Protein AF-A0AA39TC11-F1 (afdb_monomer_lite)

Structure (mmCIF, N/CA/C/O backbone):
data_AF-A0AA39TC11-F1
#
_entry.id   AF-A0AA39TC11-F1
#
loop_
_atom_site.group_PDB
_atom_site.id
_atom_site.type_symbol
_atom_site.label_atom_id
_atom_site.label_alt_id
_atom_site.label_comp_id
_atom_site.label_asym_id
_atom_site.label_entity_id
_atom_site.label_seq_id
_atom_site.pdbx_PDB_ins_code
_atom_site.Cartn_x
_atom_site.Cartn_y
_atom_site.Cartn_z
_atom_site.occupancy
_atom_site.B_iso_or_equiv
_atom_site.auth_seq_id
_atom_site.auth_comp_id
_atom_site.auth_asym_id
_atom_site.auth_atom_id
_atom_site.pdbx_PDB_model_num
ATOM 1 N N . MET A 1 1 ? -6.322 -21.743 -23.766 1.00 60.56 1 MET A N 1
ATOM 2 C CA . MET A 1 1 ? -5.603 -20.729 -22.966 1.00 60.56 1 MET A CA 1
ATOM 3 C C . MET A 1 1 ? -6.416 -19.441 -22.898 1.00 60.56 1 MET A C 1
ATOM 5 O O . MET A 1 1 ? -6.763 -19.053 -21.796 1.00 60.56 1 MET A O 1
ATOM 9 N N . GLU A 1 2 ? -6.827 -18.860 -24.033 1.00 66.38 2 GLU A N 1
ATOM 10 C CA . GLU A 1 2 ? -7.716 -17.676 -24.070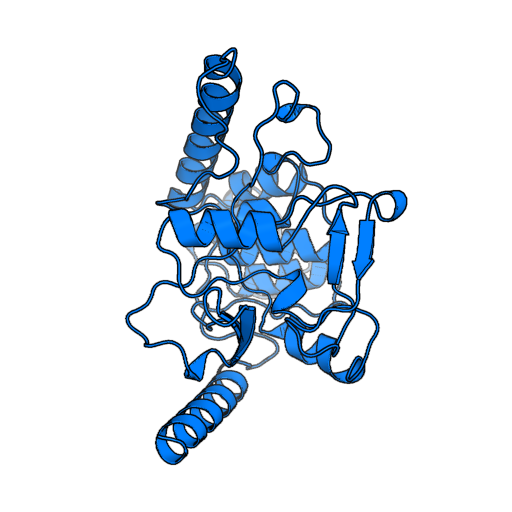 1.00 66.38 2 GLU A CA 1
ATOM 11 C C . GLU A 1 2 ? -9.055 -17.867 -23.339 1.00 66.38 2 GLU A C 1
ATOM 13 O O . GLU A 1 2 ? -9.467 -16.991 -22.589 1.00 66.38 2 GLU A O 1
ATOM 18 N N . ASP A 1 3 ? -9.703 -19.024 -23.494 1.00 76.12 3 ASP A N 1
ATOM 19 C CA . ASP A 1 3 ? -10.999 -19.300 -22.850 1.00 76.12 3 ASP A CA 1
ATOM 20 C C . ASP A 1 3 ? -10.902 -19.347 -21.309 1.00 76.12 3 ASP A C 1
ATOM 22 O O . ASP A 1 3 ? -11.751 -18.835 -20.580 1.00 76.12 3 ASP A O 1
ATOM 26 N N . ALA A 1 4 ? -9.784 -19.874 -20.799 1.00 75.75 4 ALA A N 1
ATOM 27 C CA . ALA A 1 4 ? -9.493 -19.905 -19.369 1.00 75.75 4 ALA A CA 1
ATOM 28 C C . ALA A 1 4 ? -9.180 -18.507 -18.810 1.00 75.75 4 ALA A C 1
ATOM 30 O O . ALA A 1 4 ? -9.594 -18.198 -17.696 1.00 75.75 4 ALA A O 1
ATOM 31 N N . LEU A 1 5 ? -8.483 -17.660 -19.578 1.00 75.62 5 LEU A N 1
ATOM 32 C CA . LEU A 1 5 ? -8.201 -16.274 -19.194 1.00 75.62 5 LEU A CA 1
ATOM 33 C C . LEU A 1 5 ? -9.480 -15.437 -19.143 1.00 75.62 5 LEU A C 1
ATOM 35 O O . LEU A 1 5 ? -9.734 -14.803 -18.125 1.00 75.62 5 LEU A O 1
ATOM 39 N N . ARG A 1 6 ? -10.336 -15.528 -20.167 1.00 79.50 6 ARG A N 1
ATOM 40 C CA . ARG A 1 6 ? -11.651 -14.865 -20.170 1.00 79.50 6 ARG A CA 1
ATOM 41 C C . ARG A 1 6 ? -12.508 -15.271 -18.978 1.00 79.50 6 ARG A C 1
ATOM 43 O O . ARG A 1 6 ? -13.089 -14.418 -18.318 1.00 79.50 6 ARG A O 1
ATOM 50 N N . THR A 1 7 ? -12.527 -16.565 -18.659 1.00 82.75 7 THR A N 1
ATOM 51 C CA . THR A 1 7 ? -13.244 -17.076 -17.483 1.00 82.75 7 THR A CA 1
ATOM 52 C C . THR A 1 7 ? -12.697 -16.481 -16.179 1.00 82.75 7 THR A C 1
ATOM 54 O O . THR A 1 7 ? -13.460 -16.212 -15.256 1.00 82.75 7 THR A O 1
ATOM 57 N N . ARG A 1 8 ? -11.377 -16.283 -16.064 1.00 80.00 8 ARG A N 1
ATOM 58 C CA . ARG A 1 8 ? -10.761 -15.670 -14.873 1.00 80.00 8 ARG A CA 1
ATOM 59 C C . ARG A 1 8 ? -11.060 -14.178 -14.770 1.00 80.00 8 ARG A C 1
ATOM 61 O O . ARG A 1 8 ? -11.344 -13.713 -13.675 1.00 80.00 8 ARG A O 1
ATOM 68 N N . GLU A 1 9 ? -11.024 -13.452 -15.882 1.00 81.00 9 GLU A N 1
ATOM 69 C CA . GLU A 1 9 ? -11.382 -12.028 -15.930 1.00 81.00 9 GLU A CA 1
ATOM 70 C C . GLU A 1 9 ? -12.851 -11.798 -15.557 1.00 81.00 9 GLU A C 1
ATOM 72 O O . GLU A 1 9 ? -13.167 -10.876 -14.811 1.00 81.00 9 GLU A O 1
ATOM 77 N N . GLU A 1 10 ? -13.751 -12.659 -16.036 1.00 85.00 10 GLU A N 1
ATOM 78 C CA . GLU A 1 10 ? -15.170 -12.611 -15.680 1.00 85.00 10 GLU A CA 1
ATOM 79 C C . GLU A 1 10 ? -15.392 -12.881 -14.189 1.00 85.00 10 GLU A C 1
ATOM 81 O O . GLU A 1 10 ? -16.088 -12.113 -13.530 1.00 85.00 10 GLU A O 1
ATOM 86 N N . LYS A 1 11 ? -14.710 -13.886 -13.630 1.00 84.25 11 LYS A N 1
ATOM 87 C CA . LYS A 1 11 ? -14.742 -14.165 -12.188 1.00 84.25 11 LYS A CA 1
ATOM 88 C C . LYS A 1 11 ? -14.159 -13.037 -11.337 1.00 84.25 11 LYS A C 1
ATOM 90 O O . LYS A 1 11 ? -14.681 -12.776 -10.260 1.00 84.25 11 LYS A O 1
ATOM 95 N N . ASP A 1 12 ? -13.082 -12.383 -11.782 1.00 83.12 12 ASP A N 1
ATOM 96 C CA . ASP A 1 12 ? -12.529 -11.212 -11.083 1.00 83.12 12 ASP A CA 1
ATOM 97 C C . ASP A 1 12 ? -13.538 -10.058 -11.078 1.00 83.12 12 ASP A C 1
ATOM 99 O O . ASP A 1 12 ? -13.754 -9.438 -10.039 1.00 83.12 12 ASP A O 1
ATOM 103 N N . ARG A 1 13 ? -14.218 -9.821 -12.208 1.00 84.44 13 ARG A N 1
ATOM 104 C CA . ARG A 1 13 ? -15.275 -8.808 -12.307 1.00 84.44 13 ARG A CA 1
ATOM 105 C C . ARG A 1 13 ? -16.439 -9.107 -11.359 1.00 84.44 13 ARG A C 1
ATOM 107 O O . ARG A 1 13 ? -16.798 -8.230 -10.581 1.00 84.44 13 ARG A O 1
ATOM 114 N N . GLU A 1 14 ? -16.974 -10.328 -11.384 1.00 87.19 14 GLU A N 1
ATOM 115 C CA . GLU A 1 14 ? -18.054 -10.762 -10.483 1.00 87.19 14 GLU A CA 1
ATOM 116 C C . GLU A 1 14 ? -17.643 -10.622 -9.009 1.00 87.19 14 GLU A C 1
ATOM 118 O O . GLU A 1 14 ? -18.371 -10.034 -8.215 1.00 87.19 14 GLU A O 1
ATOM 123 N N . MET A 1 15 ? -16.433 -11.062 -8.647 1.00 85.94 15 MET A N 1
ATOM 124 C CA . MET A 1 15 ? -15.906 -10.935 -7.284 1.00 85.94 15 MET A CA 1
ATOM 125 C C . MET A 1 15 ? -15.824 -9.474 -6.821 1.00 85.94 15 MET A C 1
ATOM 127 O O . MET A 1 15 ? -16.214 -9.168 -5.693 1.00 85.94 15 MET A O 1
ATOM 131 N N . ARG A 1 16 ? -15.348 -8.559 -7.678 1.00 84.56 16 ARG A N 1
ATOM 132 C CA . ARG A 1 16 ? -15.251 -7.126 -7.346 1.00 84.56 16 ARG A CA 1
ATOM 133 C C . ARG A 1 16 ? -16.615 -6.445 -7.233 1.00 84.56 16 ARG A C 1
ATOM 135 O O . ARG A 1 16 ? -16.745 -5.497 -6.464 1.00 84.56 16 ARG A O 1
ATOM 142 N N . GLU A 1 17 ? -17.623 -6.918 -7.960 1.00 85.00 17 GLU A N 1
ATOM 143 C CA . GLU A 1 17 ? -19.008 -6.457 -7.806 1.00 85.00 17 GLU A CA 1
ATOM 144 C C . GLU A 1 17 ? -19.633 -6.983 -6.502 1.00 85.00 17 GLU A C 1
ATOM 146 O O . GLU A 1 17 ? -20.294 -6.233 -5.790 1.00 85.00 17 GLU A O 1
ATOM 151 N N . GLU A 1 18 ? -19.384 -8.245 -6.141 1.00 86.19 18 GLU A N 1
ATOM 152 C CA . GLU A 1 18 ? -19.932 -8.871 -4.928 1.00 86.19 18 GLU A CA 1
ATOM 153 C C . GLU A 1 18 ? -19.293 -8.371 -3.625 1.00 86.19 18 GLU A C 1
ATOM 155 O O . GLU A 1 18 ? -19.943 -8.361 -2.570 1.00 86.19 18 GLU A O 1
ATOM 160 N N . VAL A 1 19 ? -18.010 -7.997 -3.670 1.00 83.38 19 VAL A N 1
ATOM 161 C CA . VAL A 1 19 ? -17.271 -7.564 -2.477 1.00 83.38 19 VAL A CA 1
ATOM 162 C C . VAL A 1 19 ? -17.687 -6.167 -2.012 1.00 83.38 19 VAL A C 1
ATOM 164 O O . VAL A 1 19 ? -17.548 -5.873 -0.824 1.00 83.38 19 VAL A O 1
ATOM 167 N N . LEU A 1 20 ? -18.234 -5.338 -2.908 1.00 83.56 20 LEU A N 1
ATOM 168 C CA . LEU A 1 20 ? -18.754 -4.006 -2.604 1.00 83.56 20 LEU A CA 1
ATOM 169 C C . LEU A 1 20 ? -20.205 -4.074 -2.129 1.00 83.56 20 LEU A C 1
ATOM 171 O O . LEU A 1 20 ? -21.119 -4.292 -2.920 1.00 83.56 20 LEU A O 1
ATOM 175 N N . VAL A 1 21 ? -20.439 -3.830 -0.840 1.00 80.31 21 VAL A N 1
ATOM 176 C CA . VAL A 1 21 ? -21.793 -3.735 -0.275 1.00 80.31 21 VAL A CA 1
ATOM 177 C C . VAL A 1 21 ? -21.856 -2.592 0.725 1.00 80.31 21 VAL A C 1
ATOM 179 O O . VAL A 1 21 ? -21.024 -2.528 1.624 1.00 80.31 21 VAL A O 1
ATOM 182 N N . ASP A 1 22 ? -22.853 -1.717 0.574 1.00 79.19 22 ASP A N 1
ATOM 183 C CA . ASP A 1 22 ? -23.117 -0.586 1.475 1.00 79.19 22 ASP A CA 1
ATOM 184 C C . ASP A 1 22 ? -21.860 0.261 1.768 1.00 79.19 22 ASP A C 1
ATOM 186 O O . ASP A 1 22 ? -21.542 0.545 2.924 1.00 79.19 22 ASP A O 1
ATOM 190 N N . ASP A 1 23 ? -21.115 0.611 0.711 1.00 78.75 23 ASP A N 1
ATOM 191 C CA . ASP A 1 23 ? -19.851 1.368 0.763 1.00 78.75 23 ASP A CA 1
ATOM 192 C C . ASP A 1 23 ? -18.733 0.692 1.587 1.00 78.75 23 ASP A C 1
ATOM 194 O O . ASP A 1 23 ? -17.836 1.339 2.136 1.00 78.75 23 ASP A O 1
ATOM 198 N N . ARG A 1 24 ? -18.755 -0.645 1.663 1.00 80.81 24 ARG A N 1
ATOM 199 C CA . ARG A 1 24 ? -17.740 -1.466 2.338 1.00 80.81 24 ARG A CA 1
ATOM 200 C C . ARG A 1 24 ? -17.239 -2.584 1.441 1.00 80.81 24 ARG A C 1
ATOM 202 O O . ARG A 1 24 ? -17.979 -3.144 0.635 1.00 80.81 24 ARG A O 1
ATOM 209 N N . ILE A 1 25 ? -15.987 -2.956 1.663 1.00 81.44 25 ILE A N 1
ATOM 210 C CA . ILE A 1 25 ? -15.319 -4.110 1.077 1.00 81.44 25 ILE A CA 1
ATOM 211 C C . ILE A 1 25 ? -15.473 -5.276 2.058 1.00 81.44 25 ILE A C 1
ATOM 213 O O . ILE A 1 25 ? -14.846 -5.294 3.116 1.00 81.44 25 ILE A O 1
ATOM 217 N N . LYS A 1 26 ? -16.317 -6.261 1.731 1.00 80.38 26 LYS A N 1
ATOM 218 C CA . LYS A 1 26 ? -16.638 -7.421 2.592 1.00 80.38 26 LYS A CA 1
ATOM 219 C C . LYS A 1 26 ? -15.458 -8.334 2.930 1.00 80.38 26 LYS A C 1
ATOM 221 O O . LYS A 1 26 ? -15.598 -9.193 3.796 1.00 80.38 26 LYS A O 1
ATOM 226 N N . ARG A 1 27 ? -14.351 -8.221 2.201 1.00 68.25 27 ARG A N 1
ATOM 227 C CA . ARG A 1 27 ? -13.190 -9.100 2.328 1.00 68.25 27 ARG A CA 1
ATOM 228 C C . ARG A 1 27 ? -11.924 -8.281 2.106 1.00 68.25 27 ARG A C 1
ATOM 230 O O . ARG A 1 27 ? -11.843 -7.558 1.122 1.00 68.25 27 ARG A O 1
ATOM 237 N N . SER A 1 28 ? -10.957 -8.372 3.011 1.00 63.47 28 SER A N 1
ATOM 238 C CA . SER A 1 28 ? -9.717 -7.583 2.945 1.00 63.47 28 SER A CA 1
ATOM 239 C C . SER A 1 28 ? -8.641 -8.170 2.019 1.00 63.47 28 SER A C 1
ATOM 241 O O . SER A 1 28 ? -7.632 -7.524 1.770 1.00 63.47 28 SER A O 1
ATOM 243 N N . ASP A 1 29 ? -8.856 -9.370 1.479 1.00 67.00 29 ASP A N 1
ATOM 244 C CA . ASP A 1 29 ? -7.936 -10.131 0.618 1.00 67.00 29 ASP A CA 1
ATOM 245 C C . ASP A 1 29 ? -8.209 -9.931 -0.890 1.00 67.00 29 ASP A C 1
ATOM 247 O O . ASP A 1 29 ? -7.914 -10.807 -1.708 1.00 67.00 29 ASP A O 1
ATOM 251 N N . VAL A 1 30 ? -8.826 -8.809 -1.274 1.00 75.88 30 VAL A N 1
ATOM 252 C CA . VAL A 1 30 ? -9.089 -8.504 -2.686 1.00 75.88 30 VAL A CA 1
ATOM 253 C C . VAL A 1 30 ? -7.746 -8.320 -3.402 1.00 75.88 30 VAL A C 1
ATOM 255 O O . VAL A 1 30 ? -6.991 -7.416 -3.042 1.00 75.88 30 VAL A O 1
ATOM 258 N N . PRO A 1 31 ? -7.417 -9.144 -4.416 1.00 77.19 31 PRO A N 1
ATOM 259 C CA . PRO A 1 31 ? -6.142 -9.022 -5.105 1.00 77.19 31 PRO A CA 1
ATOM 260 C C . PRO A 1 31 ? -6.089 -7.724 -5.922 1.00 77.19 31 PRO A C 1
ATOM 262 O O . PRO A 1 31 ? -7.141 -7.211 -6.337 1.00 77.19 31 PRO A O 1
ATOM 265 N N . PRO A 1 32 ? -4.885 -7.211 -6.234 1.00 81.31 32 PRO A N 1
ATOM 266 C CA . PRO A 1 32 ? -4.756 -6.079 -7.140 1.00 81.31 32 PRO A CA 1
ATOM 267 C C . PRO A 1 32 ? -5.376 -6.417 -8.499 1.00 81.31 32 PRO A C 1
ATOM 269 O O . PRO A 1 32 ? -5.338 -7.562 -8.942 1.00 81.31 32 PRO A O 1
ATOM 272 N N . ARG A 1 33 ? -5.948 -5.430 -9.196 1.00 86.69 33 ARG A N 1
ATOM 273 C CA . ARG A 1 33 ? -6.560 -5.664 -10.519 1.00 86.69 33 ARG A CA 1
ATOM 274 C C . ARG A 1 33 ? -5.521 -5.951 -11.603 1.00 86.69 33 ARG A C 1
ATOM 276 O O . ARG A 1 33 ? -5.783 -6.664 -12.574 1.00 86.69 33 ARG A O 1
ATOM 283 N N . ARG A 1 34 ? -4.333 -5.370 -11.449 1.00 88.69 34 ARG A N 1
ATOM 284 C CA . ARG A 1 34 ? -3.224 -5.447 -12.398 1.00 88.69 34 ARG A CA 1
ATOM 285 C C . ARG A 1 34 ? -1.913 -5.623 -11.661 1.00 88.69 34 ARG A C 1
ATOM 287 O O . ARG A 1 34 ? -1.786 -5.152 -10.539 1.00 88.69 34 ARG A O 1
ATOM 294 N N . VAL A 1 35 ? -0.952 -6.249 -12.320 1.00 90.00 35 VAL A N 1
ATOM 295 C CA . VAL A 1 35 ? 0.419 -6.416 -11.832 1.00 90.00 35 VAL A CA 1
ATOM 296 C C . VAL A 1 35 ? 1.401 -6.091 -12.946 1.00 90.00 35 VAL A C 1
ATOM 298 O O . VAL A 1 35 ? 1.073 -6.190 -14.130 1.00 90.00 35 VAL A O 1
ATOM 301 N N . TRP A 1 36 ? 2.612 -5.715 -12.576 1.00 92.81 36 TRP A N 1
ATOM 302 C CA . TRP A 1 36 ? 3.732 -5.536 -13.479 1.00 92.81 36 TRP A CA 1
ATOM 303 C C . TRP A 1 36 ? 4.449 -6.871 -13.681 1.00 92.81 36 TRP A C 1
ATOM 305 O O . TRP A 1 36 ? 5.103 -7.391 -12.781 1.00 92.81 36 TRP A O 1
ATOM 315 N N . ASP A 1 37 ? 4.328 -7.427 -14.886 1.00 93.44 37 ASP A N 1
ATOM 316 C CA . ASP A 1 37 ? 5.149 -8.544 -15.351 1.00 93.44 37 ASP A CA 1
ATOM 317 C C . ASP A 1 37 ? 6.560 -8.014 -15.630 1.00 93.44 37 ASP A C 1
ATOM 319 O O . ASP A 1 37 ? 6.794 -7.301 -16.618 1.00 93.44 37 ASP A O 1
ATOM 323 N N . LEU A 1 38 ? 7.501 -8.342 -14.741 1.00 93.00 38 LEU A N 1
ATOM 324 C CA . LEU A 1 38 ? 8.882 -7.880 -14.829 1.00 93.00 38 LEU A CA 1
ATOM 325 C C . LEU A 1 38 ? 9.601 -8.502 -16.027 1.00 93.00 38 LEU A C 1
ATOM 327 O O . LEU A 1 38 ? 10.439 -7.853 -16.652 1.00 93.00 38 LEU A O 1
ATOM 331 N N . CYS A 1 39 ? 9.289 -9.737 -16.411 1.00 91.44 39 CYS A N 1
ATOM 332 C CA . CYS A 1 39 ? 9.943 -10.380 -17.548 1.00 91.44 39 CYS A CA 1
ATOM 333 C C . CYS A 1 39 ? 9.526 -9.719 -18.867 1.00 91.44 39 CYS A C 1
ATOM 335 O O . CYS A 1 39 ? 10.390 -9.321 -19.654 1.00 91.44 39 CYS A O 1
ATOM 337 N N . ALA A 1 40 ? 8.222 -9.536 -19.080 1.00 94.00 40 ALA A N 1
ATOM 338 C CA . ALA A 1 40 ? 7.674 -8.904 -20.279 1.00 94.00 40 ALA A CA 1
ATOM 339 C C . ALA A 1 40 ? 7.719 -7.364 -20.243 1.00 94.00 40 ALA A C 1
ATOM 341 O O . ALA A 1 40 ? 7.481 -6.725 -21.267 1.00 94.00 40 ALA A O 1
ATOM 342 N N . ASN A 1 41 ? 8.040 -6.776 -19.087 1.00 95.81 41 ASN A N 1
ATOM 343 C CA . ASN A 1 41 ? 8.063 -5.338 -18.826 1.00 95.81 41 ASN A CA 1
ATOM 344 C C . ASN A 1 41 ? 6.747 -4.632 -19.194 1.00 95.81 41 ASN A C 1
ATOM 346 O O . ASN A 1 41 ? 6.741 -3.620 -19.899 1.00 95.81 41 ASN A O 1
ATOM 350 N N . ARG A 1 42 ? 5.623 -5.195 -18.743 1.00 95.50 42 ARG A N 1
ATOM 351 C CA . ARG A 1 42 ? 4.280 -4.674 -19.028 1.00 95.50 42 ARG A CA 1
ATOM 352 C C . ARG A 1 42 ? 3.322 -4.923 -17.875 1.00 95.50 42 ARG A C 1
ATOM 354 O O . ARG A 1 42 ? 3.455 -5.901 -17.146 1.00 95.50 42 ARG A O 1
ATOM 361 N N . VAL A 1 43 ? 2.329 -4.061 -17.753 1.00 94.00 43 VAL A N 1
ATOM 362 C CA . VAL A 1 43 ? 1.219 -4.229 -16.822 1.00 94.00 43 VAL A CA 1
ATOM 363 C C . VAL A 1 43 ? 0.203 -5.182 -17.440 1.00 94.00 43 VAL A C 1
ATOM 365 O O . VAL A 1 43 ? -0.181 -5.037 -18.602 1.00 94.00 43 VAL A O 1
ATOM 368 N N . VAL A 1 44 ? -0.216 -6.177 -16.668 1.00 92.12 44 VAL A N 1
ATOM 369 C CA . VAL A 1 44 ? -1.130 -7.244 -17.087 1.00 92.12 44 VAL A CA 1
ATOM 370 C C . VAL A 1 44 ? -2.243 -7.434 -16.052 1.00 92.12 44 VAL A C 1
ATOM 372 O O . VAL A 1 44 ? -2.033 -7.125 -14.877 1.00 92.12 44 VAL A O 1
ATOM 375 N N . PRO A 1 45 ? -3.433 -7.929 -16.444 1.00 89.69 45 PRO A N 1
ATOM 376 C CA . PRO A 1 45 ? -4.491 -8.263 -15.490 1.00 89.69 45 PRO A CA 1
ATOM 377 C C . PRO A 1 45 ? -4.029 -9.334 -14.499 1.00 89.69 45 PRO A C 1
ATOM 379 O O . PRO A 1 45 ? -3.384 -10.298 -14.905 1.00 89.69 45 PRO A O 1
ATOM 382 N N . TYR A 1 46 ? -4.411 -9.230 -13.225 1.00 83.94 46 TYR A N 1
ATOM 383 C CA . TYR A 1 46 ? -3.992 -10.189 -12.191 1.00 83.94 46 TYR A CA 1
ATOM 384 C C . TYR A 1 46 ? -4.393 -11.640 -12.496 1.00 83.94 46 TYR A C 1
ATOM 386 O O . TYR A 1 46 ? -3.680 -12.564 -12.126 1.00 83.94 46 TYR A O 1
ATOM 394 N N . GLY A 1 47 ? -5.469 -11.869 -13.259 1.00 81.62 47 GLY A N 1
ATOM 395 C CA . GLY A 1 47 ? -5.907 -13.216 -13.652 1.00 81.62 47 GLY A CA 1
ATOM 396 C C . GLY A 1 47 ? -4.880 -14.042 -14.449 1.00 81.62 47 GLY A C 1
ATOM 397 O O . GLY A 1 47 ? -5.052 -15.262 -14.582 1.00 81.62 47 GLY A O 1
ATOM 398 N N . VAL A 1 48 ? -3.819 -13.414 -14.976 1.00 82.50 48 VAL A N 1
ATOM 399 C CA . VAL A 1 48 ? -2.697 -14.125 -15.617 1.00 82.50 48 VAL A CA 1
ATOM 400 C C . VAL A 1 48 ? -1.724 -14.730 -14.605 1.00 82.50 48 VAL A C 1
ATOM 402 O O . VAL A 1 48 ? -1.037 -15.694 -14.940 1.00 82.50 48 VAL A O 1
ATOM 405 N N . VAL A 1 49 ? -1.678 -14.189 -13.386 1.00 78.94 49 VAL A N 1
ATOM 406 C CA . VAL A 1 49 ? -0.834 -14.678 -12.298 1.00 78.94 49 VAL A CA 1
ATOM 407 C C . VAL A 1 49 ? -1.387 -16.023 -11.835 1.00 78.94 49 VAL A C 1
ATOM 409 O O . VAL A 1 49 ? -2.597 -16.201 -11.666 1.00 78.94 49 VAL A O 1
ATOM 412 N N . ASP A 1 50 ? -0.509 -17.010 -11.683 1.00 69.38 50 ASP A N 1
ATOM 413 C CA . ASP A 1 50 ? -0.887 -18.265 -11.042 1.00 69.38 50 ASP A CA 1
ATOM 414 C C . ASP A 1 50 ? -1.142 -17.995 -9.554 1.00 69.38 50 ASP A C 1
ATOM 416 O O . ASP A 1 50 ? -0.336 -17.336 -8.908 1.00 69.38 50 ASP A O 1
ATOM 420 N N . CYS A 1 51 ? -2.241 -18.502 -8.994 1.00 59.72 51 CYS A N 1
ATOM 421 C CA . CYS A 1 51 ? -2.666 -18.222 -7.616 1.00 59.72 51 CYS A CA 1
ATOM 422 C C . CYS A 1 51 ? -1.643 -18.678 -6.555 1.00 59.72 51 CYS A C 1
ATOM 424 O O . CYS A 1 51 ? -1.803 -18.370 -5.379 1.00 59.72 51 CYS A O 1
ATOM 426 N N . ALA A 1 52 ? -0.630 -19.448 -6.964 1.00 54.50 52 ALA A N 1
ATOM 427 C CA . ALA A 1 52 ? 0.491 -19.888 -6.143 1.00 54.50 52 ALA A CA 1
ATOM 428 C C . ALA A 1 52 ? 1.686 -18.911 -6.124 1.00 54.50 52 ALA A C 1
ATOM 430 O O . ALA A 1 52 ? 2.646 -19.167 -5.402 1.00 54.50 52 ALA A O 1
ATOM 431 N N . LEU A 1 53 ? 1.670 -17.840 -6.926 1.00 61.81 53 LEU A N 1
ATOM 432 C CA . LEU A 1 53 ? 2.743 -16.849 -6.965 1.00 61.81 53 LEU A CA 1
ATOM 433 C C . LEU A 1 53 ? 2.440 -15.695 -6.013 1.00 61.81 53 LEU A C 1
ATOM 435 O O . LEU A 1 53 ? 1.388 -15.059 -6.090 1.00 61.81 53 LEU A O 1
ATOM 439 N N . GLU A 1 54 ? 3.398 -15.424 -5.135 1.00 65.75 54 GLU A N 1
ATOM 440 C CA . GLU A 1 54 ? 3.386 -14.255 -4.271 1.00 65.75 54 GLU A CA 1
ATOM 441 C C . GLU A 1 54 ? 3.664 -13.013 -5.126 1.00 65.75 54 GLU A C 1
ATOM 443 O O . GLU A 1 54 ? 4.656 -12.951 -5.855 1.00 65.75 54 GLU A O 1
ATOM 448 N N . VAL A 1 55 ? 2.731 -12.062 -5.100 1.00 73.94 55 VAL A N 1
ATOM 449 C CA . VAL A 1 55 ? 2.899 -10.751 -5.729 1.00 73.94 55 VAL A CA 1
ATOM 450 C C . VAL A 1 55 ? 3.315 -9.809 -4.625 1.00 73.94 55 VAL A C 1
ATOM 452 O O . VAL A 1 55 ? 2.525 -9.546 -3.716 1.00 73.94 55 VAL A O 1
ATOM 455 N N . HIS A 1 56 ? 4.537 -9.306 -4.706 1.00 75.00 56 HIS A N 1
ATOM 456 C CA . HIS A 1 56 ? 4.947 -8.247 -3.812 1.00 75.00 56 HIS A CA 1
ATOM 457 C C . HIS A 1 56 ? 4.570 -6.888 -4.390 1.00 75.00 56 HIS A C 1
ATOM 459 O O . HIS A 1 56 ? 4.139 -6.779 -5.537 1.00 75.00 56 HIS A O 1
ATOM 465 N N . GLY A 1 57 ? 4.649 -5.856 -3.564 1.00 76.06 57 GLY A N 1
ATOM 466 C CA . GLY A 1 57 ? 4.369 -4.495 -3.970 1.00 76.06 57 GLY A CA 1
ATOM 467 C C . GLY A 1 57 ? 5.524 -3.584 -3.622 1.00 76.06 57 GLY A C 1
ATOM 468 O O . GLY A 1 57 ? 6.209 -3.775 -2.625 1.00 76.06 57 GLY A O 1
ATOM 469 N N . ILE A 1 58 ? 5.760 -2.596 -4.463 1.00 76.69 58 ILE A N 1
ATOM 470 C CA . ILE A 1 58 ? 6.920 -1.723 -4.392 1.00 76.69 58 ILE A CA 1
ATOM 471 C C . ILE A 1 58 ? 6.450 -0.376 -3.846 1.00 76.69 58 ILE A C 1
ATOM 473 O O . ILE A 1 58 ? 5.629 0.275 -4.493 1.00 76.69 58 ILE A O 1
ATOM 477 N N . SER A 1 59 ? 6.995 0.081 -2.706 1.00 67.12 59 SER A N 1
ATOM 478 C CA . SER A 1 59 ? 6.786 1.473 -2.315 1.00 67.12 59 SER A CA 1
ATOM 479 C C . SER A 1 59 ? 7.721 2.275 -3.187 1.00 67.12 59 SER A C 1
ATOM 481 O O . SER A 1 59 ? 8.935 2.056 -3.208 1.00 67.12 59 SER A O 1
ATOM 483 N N . HIS A 1 60 ? 7.189 3.273 -3.861 1.00 65.75 60 HIS A N 1
ATOM 484 C CA . HIS A 1 60 ? 8.040 4.347 -4.320 1.00 65.75 60 HIS A CA 1
ATOM 485 C C . HIS A 1 60 ? 8.058 5.429 -3.235 1.00 65.75 60 HIS A C 1
ATOM 487 O O . HIS A 1 60 ? 7.061 5.692 -2.562 1.00 65.75 60 HIS A O 1
ATOM 493 N N . ALA A 1 61 ? 9.222 6.033 -3.003 1.00 60.47 61 ALA A N 1
ATOM 494 C CA . ALA A 1 61 ? 9.311 7.112 -2.034 1.00 60.47 61 ALA A CA 1
ATOM 495 C C . ALA A 1 61 ? 8.530 8.327 -2.548 1.00 60.47 61 ALA A C 1
ATOM 497 O O . ALA A 1 61 ? 8.763 8.787 -3.671 1.00 60.47 61 ALA A O 1
ATOM 498 N N . TRP A 1 62 ? 7.642 8.859 -1.707 1.00 67.12 62 TRP A N 1
ATOM 499 C CA . TRP A 1 62 ? 6.945 10.105 -1.991 1.00 67.12 62 TRP A CA 1
ATOM 500 C C . TRP A 1 62 ? 7.960 11.240 -2.157 1.00 67.12 62 TRP A C 1
ATOM 502 O O . TRP A 1 62 ? 8.913 11.372 -1.380 1.00 67.12 62 TRP A O 1
ATOM 512 N N . VAL A 1 63 ? 7.744 12.063 -3.179 1.00 72.50 63 VAL A N 1
ATOM 513 C CA . VAL A 1 63 ? 8.519 13.274 -3.446 1.00 72.50 63 VAL A CA 1
ATOM 514 C C . VAL A 1 63 ? 7.576 14.425 -3.751 1.00 72.50 63 VAL A C 1
ATOM 516 O O . VAL A 1 63 ? 6.496 14.217 -4.305 1.00 72.50 63 VAL A O 1
ATOM 519 N N . ASP A 1 64 ? 8.011 15.641 -3.424 1.00 75.44 64 ASP A N 1
ATOM 520 C CA . ASP A 1 64 ? 7.318 16.866 -3.815 1.00 75.44 64 ASP A CA 1
ATOM 521 C C . ASP A 1 64 ? 7.024 16.873 -5.323 1.00 75.44 64 ASP A C 1
ATOM 523 O O . ASP A 1 64 ? 7.848 16.444 -6.135 1.00 75.44 64 ASP A O 1
ATOM 527 N N . GLU A 1 65 ? 5.896 17.467 -5.724 1.00 77.88 65 GLU A N 1
ATOM 528 C CA . GLU A 1 65 ? 5.491 17.562 -7.137 1.00 77.88 65 GLU A CA 1
ATOM 529 C C . GLU A 1 65 ? 6.586 18.204 -8.010 1.00 77.88 65 GLU A C 1
ATOM 531 O O . GLU A 1 65 ? 6.799 17.805 -9.153 1.00 77.88 65 GLU A O 1
ATOM 536 N N . LYS A 1 66 ? 7.355 19.144 -7.443 1.00 84.19 66 LYS A N 1
ATOM 537 C CA . LYS A 1 66 ? 8.483 19.811 -8.113 1.00 84.19 66 LYS A CA 1
ATOM 538 C C . LYS A 1 66 ? 9.627 18.858 -8.476 1.00 84.19 66 LYS A C 1
ATOM 540 O O . LYS A 1 66 ? 10.364 19.137 -9.422 1.00 84.19 66 LYS A O 1
ATOM 545 N N . ASP A 1 67 ? 9.776 17.766 -7.734 1.00 83.69 67 ASP A N 1
ATOM 546 C CA . ASP A 1 67 ? 10.811 16.738 -7.874 1.00 83.69 67 ASP A CA 1
ATOM 547 C C . ASP A 1 67 ? 10.254 15.440 -8.476 1.00 83.69 67 ASP A C 1
ATOM 549 O O . ASP A 1 67 ? 11.005 14.497 -8.739 1.00 83.69 67 ASP A O 1
ATOM 553 N N . CYS A 1 68 ? 8.953 15.435 -8.766 1.00 83.94 68 CYS A N 1
ATOM 554 C CA . CYS A 1 68 ? 8.258 14.422 -9.531 1.00 83.94 68 CYS A CA 1
ATOM 555 C C . CYS A 1 68 ? 8.282 14.763 -11.031 1.00 83.94 68 CYS A C 1
ATOM 557 O O . CYS A 1 68 ? 8.326 15.924 -11.448 1.00 83.94 68 CYS A O 1
ATOM 559 N N . MET A 1 69 ? 8.258 13.734 -11.867 1.00 88.38 69 MET A N 1
ATOM 560 C CA . MET A 1 69 ? 8.028 13.828 -13.300 1.00 88.38 69 MET A CA 1
ATOM 561 C C . MET A 1 69 ? 6.928 12.853 -13.708 1.00 88.38 69 MET A C 1
ATOM 563 O O . MET A 1 69 ? 6.908 11.705 -13.276 1.00 88.38 69 MET A O 1
ATOM 567 N N . ASN A 1 70 ? 6.032 13.318 -14.575 1.00 88.94 70 ASN A N 1
ATOM 568 C CA . ASN A 1 70 ? 4.950 12.522 -15.141 1.00 88.94 70 ASN A CA 1
ATOM 569 C C . ASN A 1 70 ? 5.392 11.969 -16.496 1.00 88.94 70 ASN A C 1
ATOM 571 O O . ASN A 1 70 ? 5.493 12.718 -17.469 1.00 88.94 70 ASN A O 1
ATOM 575 N N . MET A 1 71 ? 5.668 10.667 -16.562 1.00 89.75 71 MET A N 1
ATOM 576 C CA . MET A 1 71 ? 6.152 10.018 -17.783 1.00 89.75 71 MET A CA 1
ATOM 577 C C . MET A 1 71 ? 5.089 9.113 -18.395 1.00 89.75 71 MET A C 1
ATOM 579 O O . MET A 1 71 ? 4.536 8.249 -17.724 1.00 89.75 71 MET A O 1
ATOM 583 N N . MET A 1 72 ? 4.835 9.262 -19.695 1.00 92.56 72 MET A N 1
ATOM 584 C CA . MET A 1 72 ? 4.089 8.248 -20.442 1.00 92.56 72 MET A CA 1
ATOM 585 C C . MET A 1 72 ? 5.008 7.058 -20.705 1.00 92.56 72 MET A C 1
ATOM 587 O O . MET A 1 72 ? 6.134 7.240 -21.172 1.00 92.56 72 MET A O 1
ATOM 591 N N . THR A 1 73 ? 4.542 5.846 -20.409 1.00 92.50 73 THR A N 1
ATOM 592 C CA . THR A 1 73 ? 5.351 4.634 -20.569 1.00 92.50 73 THR A CA 1
ATOM 593 C C . THR A 1 73 ? 4.612 3.592 -21.394 1.00 92.50 73 THR A C 1
ATOM 595 O O . THR A 1 73 ? 3.393 3.471 -21.318 1.00 92.50 73 THR A O 1
ATOM 598 N N . LEU A 1 74 ? 5.356 2.775 -22.139 1.00 94.06 74 LEU A N 1
ATOM 599 C CA . LEU A 1 74 ? 4.785 1.599 -22.800 1.00 94.06 74 LEU A CA 1
ATOM 600 C C . LEU A 1 74 ? 4.412 0.493 -21.799 1.00 94.06 74 LEU A C 1
ATOM 602 O O . LEU A 1 74 ? 3.628 -0.390 -22.135 1.00 94.06 74 LEU A O 1
ATOM 606 N N . ILE A 1 75 ? 4.949 0.548 -20.573 1.00 95.44 75 ILE A N 1
ATOM 607 C CA . ILE A 1 75 ? 4.753 -0.467 -19.531 1.00 95.44 75 ILE A CA 1
ATOM 608 C C . ILE A 1 75 ? 3.270 -0.552 -19.149 1.00 95.44 75 ILE A C 1
ATOM 610 O O . ILE A 1 75 ? 2.714 -1.646 -19.107 1.00 95.44 75 ILE A O 1
ATOM 614 N N . ASN A 1 76 ? 2.607 0.591 -18.957 1.00 93.06 76 ASN A N 1
ATOM 615 C CA . ASN A 1 76 ? 1.164 0.682 -18.712 1.00 93.06 76 ASN A CA 1
ATOM 616 C C . ASN A 1 76 ? 0.349 0.980 -19.990 1.00 93.06 76 ASN A C 1
ATOM 618 O O . ASN A 1 76 ? -0.750 1.526 -19.910 1.00 93.06 76 ASN A O 1
ATOM 622 N N . GLY A 1 77 ? 0.895 0.673 -21.174 1.00 92.69 77 GLY A N 1
ATOM 623 C CA . GLY A 1 77 ? 0.205 0.864 -22.455 1.00 92.69 77 GLY A CA 1
ATOM 624 C C . GLY A 1 77 ? -0.078 2.325 -22.825 1.00 92.69 77 GLY A C 1
ATOM 625 O O . GLY A 1 77 ? -0.994 2.588 -23.602 1.00 92.69 77 GLY A O 1
ATOM 626 N N . GLU A 1 78 ? 0.674 3.276 -22.263 1.00 92.44 78 GLU A N 1
ATOM 627 C CA . GLU A 1 78 ? 0.446 4.719 -22.413 1.00 92.44 78 GLU A CA 1
ATOM 628 C C . GLU A 1 78 ? -0.985 5.146 -22.044 1.00 92.44 78 GLU A C 1
ATOM 630 O O . GLU A 1 78 ? -1.567 6.064 -22.639 1.00 92.44 78 GLU A O 1
ATOM 635 N N . GLU A 1 79 ? -1.590 4.457 -21.077 1.00 91.81 79 GLU A N 1
ATOM 636 C CA . GLU A 1 79 ? -2.952 4.754 -20.656 1.00 91.81 79 GLU A CA 1
ATOM 637 C C . GLU A 1 79 ? -3.022 5.949 -19.696 1.00 91.81 79 GLU A C 1
ATOM 639 O O . GLU A 1 79 ? -3.929 6.769 -19.830 1.00 91.81 79 GLU A O 1
ATOM 644 N N . TRP A 1 80 ? -2.060 6.095 -18.781 1.00 92.38 80 TRP A N 1
ATOM 645 C CA . TRP A 1 80 ? -1.928 7.236 -17.859 1.00 92.38 80 TRP A CA 1
ATOM 646 C C . TRP A 1 80 ? -0.453 7.622 -17.663 1.00 92.38 80 TRP A C 1
ATOM 648 O O . TRP A 1 80 ? 0.429 6.786 -17.892 1.00 92.38 80 TRP A O 1
ATOM 658 N N . PRO A 1 81 ? -0.151 8.872 -17.269 1.00 91.81 81 PRO A N 1
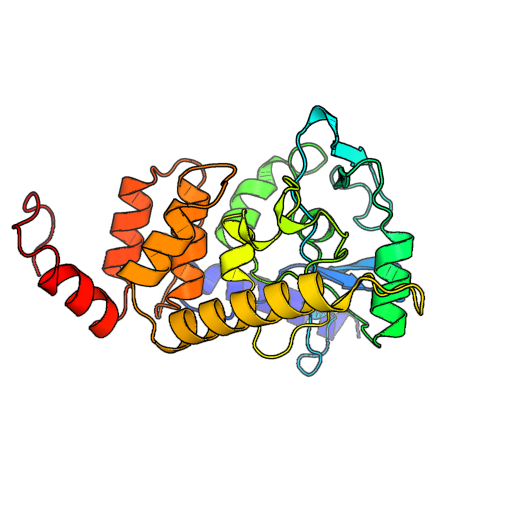ATOM 659 C CA . PRO A 1 81 ? 1.200 9.250 -16.902 1.00 91.81 81 PRO A CA 1
ATOM 660 C C . PRO A 1 81 ? 1.592 8.588 -15.581 1.00 91.81 81 PRO A C 1
ATOM 662 O O . PRO A 1 81 ? 0.791 8.487 -14.656 1.00 91.81 81 PRO A O 1
ATOM 665 N N . VAL A 1 82 ? 2.842 8.153 -15.500 1.00 90.44 82 VAL A N 1
ATOM 666 C CA . VAL A 1 82 ? 3.440 7.517 -14.328 1.00 90.44 82 VAL A CA 1
ATOM 667 C C . VAL A 1 82 ? 4.213 8.597 -13.559 1.00 90.44 82 VAL A C 1
ATOM 669 O O . VAL A 1 82 ? 5.245 9.050 -14.071 1.00 90.44 82 VAL A O 1
ATOM 672 N N . PRO A 1 83 ? 3.723 9.059 -12.393 1.00 88.19 83 PRO A N 1
ATOM 673 C CA . PRO A 1 83 ? 4.449 9.994 -11.544 1.00 88.19 83 PRO A CA 1
ATOM 674 C C . PRO A 1 83 ? 5.631 9.275 -10.893 1.00 88.19 83 PRO A C 1
ATOM 676 O O . PRO A 1 83 ? 5.462 8.214 -10.302 1.00 88.19 83 PRO A O 1
ATOM 679 N N . MET A 1 84 ? 6.836 9.828 -11.004 1.00 84.81 84 MET A N 1
ATOM 680 C CA . MET A 1 84 ? 8.023 9.284 -10.344 1.00 84.81 84 MET A CA 1
ATOM 681 C C . MET A 1 84 ? 9.034 10.367 -9.973 1.00 84.81 84 MET A C 1
ATOM 683 O O . MET A 1 84 ? 9.115 11.384 -10.665 1.00 84.81 84 MET A O 1
ATOM 687 N N . PRO A 1 85 ? 9.886 10.129 -8.960 1.00 85.69 85 PRO A N 1
ATOM 688 C CA . PRO A 1 85 ? 11.054 10.966 -8.720 1.00 85.69 85 PRO A CA 1
ATOM 689 C C . PRO A 1 85 ? 11.930 11.111 -9.969 1.00 85.69 85 PRO A C 1
ATOM 691 O O . PRO A 1 85 ? 12.161 10.144 -10.696 1.00 85.69 85 PRO A O 1
ATOM 694 N N . LYS A 1 86 ? 12.455 12.317 -10.209 1.00 84.94 86 LYS A N 1
ATOM 695 C CA . LYS A 1 86 ? 13.327 12.619 -11.365 1.00 84.94 86 LYS A CA 1
ATOM 696 C C . LYS A 1 86 ? 14.591 11.759 -11.445 1.00 84.94 86 LYS A C 1
ATOM 698 O O . LYS A 1 86 ? 15.142 11.570 -12.524 1.00 84.94 86 LYS A O 1
ATOM 703 N N . ASP A 1 87 ? 15.062 11.286 -10.304 1.00 82.38 87 ASP A N 1
ATOM 704 C CA . ASP A 1 87 ? 16.238 10.438 -10.141 1.00 82.38 87 ASP A CA 1
ATOM 705 C C . ASP A 1 87 ? 15.896 8.940 -10.039 1.00 82.38 87 ASP A C 1
ATOM 707 O O . ASP A 1 87 ? 16.804 8.118 -9.939 1.00 82.38 87 ASP A O 1
ATOM 711 N N . ALA A 1 88 ? 14.614 8.563 -10.111 1.00 83.69 88 ALA A N 1
ATOM 712 C CA . ALA A 1 88 ? 14.185 7.169 -10.141 1.00 83.69 88 ALA A CA 1
ATOM 713 C C . ALA A 1 88 ? 14.150 6.609 -11.572 1.00 83.69 88 ALA A C 1
ATOM 715 O O . ALA A 1 88 ? 13.857 7.308 -12.545 1.00 83.69 88 ALA A O 1
ATOM 716 N N . ASN A 1 89 ? 14.410 5.305 -11.706 1.00 87.19 89 ASN A N 1
ATOM 717 C CA . ASN A 1 89 ? 14.404 4.617 -12.994 1.00 87.19 89 ASN A CA 1
ATOM 718 C C . ASN A 1 89 ? 13.737 3.240 -12.881 1.00 87.19 89 ASN A C 1
ATOM 720 O O . ASN A 1 89 ? 14.298 2.328 -12.276 1.00 87.19 89 ASN A O 1
ATOM 724 N N . LEU A 1 90 ? 12.582 3.069 -13.538 1.00 90.00 90 LEU A N 1
ATOM 725 C CA . LEU A 1 90 ? 11.834 1.803 -13.558 1.00 90.00 90 LEU A CA 1
ATOM 726 C C . LEU A 1 90 ? 12.678 0.621 -14.040 1.00 90.00 90 LEU A C 1
ATOM 728 O O . LEU A 1 90 ? 12.495 -0.488 -13.558 1.00 90.00 90 LEU A O 1
ATOM 732 N N . ASN A 1 91 ? 13.625 0.826 -14.961 1.00 91.00 91 ASN A N 1
ATOM 733 C CA . ASN A 1 91 ? 14.474 -0.272 -15.417 1.00 91.00 91 ASN A CA 1
ATOM 734 C C . ASN A 1 91 ? 15.443 -0.744 -14.330 1.00 91.00 91 ASN A C 1
ATOM 736 O O . ASN A 1 91 ? 15.723 -1.936 -14.275 1.00 91.00 91 ASN A O 1
ATOM 740 N N . LEU A 1 92 ? 15.942 0.158 -13.478 1.00 88.81 92 LEU A N 1
ATOM 741 C CA . LEU A 1 92 ? 16.804 -0.229 -12.358 1.00 88.81 92 LEU A CA 1
ATOM 742 C C . LEU A 1 92 ? 16.000 -1.004 -11.316 1.00 88.81 92 LEU A C 1
ATOM 744 O O . LEU A 1 92 ? 16.400 -2.109 -10.969 1.00 88.81 92 LEU A O 1
ATOM 748 N N . ILE A 1 93 ? 14.820 -0.491 -10.947 1.00 86.94 93 ILE A N 1
ATOM 749 C CA . ILE A 1 93 ? 13.877 -1.173 -10.045 1.00 86.94 93 ILE A CA 1
ATOM 750 C C . ILE A 1 93 ? 13.559 -2.575 -10.577 1.00 86.94 93 ILE A C 1
ATOM 752 O O . ILE A 1 93 ? 13.669 -3.569 -9.870 1.00 86.94 93 ILE A O 1
ATOM 756 N N . ARG A 1 94 ? 13.232 -2.680 -11.867 1.00 91.19 94 ARG A N 1
ATOM 757 C CA . ARG A 1 94 ? 12.950 -3.954 -12.530 1.00 91.19 94 ARG A CA 1
ATOM 758 C C . ARG A 1 94 ? 14.124 -4.929 -12.460 1.00 91.19 94 ARG A C 1
ATOM 760 O O . ARG A 1 94 ? 13.911 -6.099 -12.167 1.00 91.19 94 ARG A O 1
ATOM 767 N N . ILE A 1 95 ? 15.338 -4.480 -12.789 1.00 90.25 95 ILE A N 1
ATOM 768 C CA . ILE A 1 95 ? 16.543 -5.327 -12.759 1.00 90.25 95 ILE A CA 1
ATOM 769 C C . ILE A 1 95 ? 16.786 -5.845 -11.345 1.00 90.25 95 ILE A C 1
ATOM 771 O O . ILE A 1 95 ? 17.087 -7.020 -11.164 1.00 90.25 95 ILE A O 1
ATOM 775 N N . GLU A 1 96 ? 16.636 -4.975 -10.358 1.00 86.81 96 GLU A N 1
ATOM 776 C CA . GLU A 1 96 ? 16.802 -5.315 -8.958 1.00 86.81 96 GLU A CA 1
ATOM 777 C C . GLU A 1 96 ? 15.795 -6.378 -8.509 1.00 86.81 96 GLU A C 1
ATOM 779 O O . GLU A 1 96 ? 16.199 -7.440 -8.042 1.00 86.81 96 GLU A O 1
ATOM 784 N N . MET A 1 97 ? 14.501 -6.167 -8.760 1.00 86.25 97 MET A N 1
ATOM 785 C CA . MET A 1 97 ? 13.466 -7.148 -8.419 1.00 86.25 97 MET A CA 1
ATOM 786 C C . MET A 1 97 ? 13.679 -8.490 -9.144 1.00 86.25 97 MET A C 1
ATOM 788 O O . MET A 1 97 ? 13.551 -9.554 -8.538 1.00 86.25 97 MET A O 1
ATOM 792 N N . LEU A 1 98 ? 14.099 -8.466 -10.417 1.00 89.69 98 LEU A N 1
ATOM 793 C CA . LEU A 1 98 ? 14.461 -9.681 -11.161 1.00 89.69 98 LEU A CA 1
ATOM 794 C C . LEU A 1 98 ? 15.654 -10.422 -10.533 1.00 89.69 98 LEU A C 1
ATOM 796 O O . LEU A 1 98 ? 15.653 -11.652 -10.506 1.00 89.69 98 LEU A O 1
ATOM 800 N N . ASN A 1 99 ? 16.655 -9.707 -10.008 1.00 88.75 99 ASN A N 1
ATOM 801 C CA . ASN A 1 99 ? 17.791 -10.318 -9.307 1.00 88.75 99 ASN A CA 1
ATOM 802 C C . ASN A 1 99 ? 17.371 -10.981 -7.986 1.00 88.75 99 ASN A C 1
ATOM 804 O O . ASN A 1 99 ? 17.969 -11.983 -7.597 1.00 88.75 99 ASN A O 1
ATOM 808 N N . HIS A 1 100 ? 16.319 -10.474 -7.339 1.00 83.62 100 HIS A N 1
ATOM 809 C CA . HIS A 1 100 ? 15.684 -11.109 -6.179 1.00 83.62 100 HIS A CA 1
ATOM 810 C C . HIS A 1 100 ? 14.737 -12.266 -6.551 1.00 83.62 100 HIS A C 1
ATOM 812 O O . HIS A 1 100 ? 14.157 -12.896 -5.670 1.00 83.62 100 HIS A O 1
ATOM 818 N N . GLY A 1 101 ? 14.606 -12.596 -7.841 1.00 86.19 101 GLY A N 1
ATOM 819 C CA . GLY A 1 101 ? 13.786 -13.708 -8.325 1.00 86.19 101 GLY A CA 1
ATOM 820 C C . GLY A 1 101 ? 12.300 -13.380 -8.484 1.00 86.19 101 GLY A C 1
ATOM 821 O O . GLY A 1 101 ? 11.516 -14.288 -8.776 1.00 86.19 101 GLY A O 1
ATOM 822 N N . ALA A 1 102 ? 11.906 -12.112 -8.334 1.00 85.81 102 ALA A N 1
ATOM 823 C CA . ALA A 1 102 ? 10.533 -11.687 -8.560 1.00 85.81 102 ALA A CA 1
ATOM 824 C C . ALA A 1 102 ? 10.152 -11.811 -10.044 1.00 85.81 102 ALA A C 1
ATOM 826 O O . ALA A 1 102 ? 10.946 -11.524 -10.942 1.00 85.81 102 ALA A O 1
ATOM 827 N N . GLN A 1 103 ? 8.911 -12.222 -10.304 1.00 88.75 103 GLN A N 1
ATOM 828 C CA . GLN A 1 103 ? 8.348 -12.306 -11.660 1.00 88.75 103 GLN A CA 1
ATOM 829 C C . GLN A 1 103 ? 7.236 -11.280 -11.875 1.00 88.75 103 GLN A C 1
ATOM 831 O O . GLN A 1 103 ? 7.170 -10.648 -12.930 1.00 88.75 103 GLN A O 1
ATOM 836 N N . TYR A 1 104 ? 6.387 -11.111 -10.861 1.00 88.25 104 TYR A N 1
ATOM 837 C CA . TYR A 1 104 ? 5.269 -10.183 -10.855 1.00 88.25 104 TYR A CA 1
ATOM 838 C C . TYR A 1 104 ? 5.370 -9.299 -9.624 1.00 88.25 104 TYR A C 1
ATOM 840 O O . TYR A 1 104 ? 5.519 -9.802 -8.515 1.00 88.25 104 TYR A O 1
ATOM 848 N N . GLU A 1 105 ? 5.254 -7.999 -9.837 1.00 87.38 105 GLU A N 1
ATOM 849 C CA . GLU A 1 105 ? 5.303 -6.994 -8.783 1.00 87.38 105 GLU A CA 1
ATOM 850 C C . GLU A 1 105 ? 4.137 -6.029 -8.947 1.00 87.38 105 GLU A C 1
ATOM 852 O O . GLU A 1 105 ? 3.642 -5.795 -10.050 1.00 87.38 105 GLU A O 1
ATOM 857 N N . TRP A 1 106 ? 3.691 -5.440 -7.855 1.00 86.75 106 TRP A N 1
ATOM 858 C CA . TRP A 1 106 ? 2.684 -4.402 -7.856 1.00 86.75 106 TRP A CA 1
ATOM 859 C C . TRP A 1 106 ? 3.348 -3.061 -7.556 1.00 86.75 106 TRP A C 1
ATOM 861 O O . TRP A 1 106 ? 3.780 -2.796 -6.445 1.00 86.75 106 TRP A O 1
ATOM 871 N N . LEU A 1 107 ? 3.452 -2.194 -8.556 1.00 87.19 107 LEU A N 1
ATOM 872 C CA . LEU A 1 107 ? 3.892 -0.816 -8.349 1.00 87.19 107 LEU A CA 1
ATOM 873 C C . LEU A 1 107 ? 2.700 0.096 -8.597 1.00 87.19 107 LEU A C 1
ATOM 875 O O . LEU A 1 107 ? 2.193 0.130 -9.718 1.00 87.19 107 LEU A O 1
ATOM 879 N N . ASP A 1 108 ? 2.259 0.820 -7.576 1.00 81.81 108 ASP A N 1
ATOM 880 C CA . ASP A 1 108 ? 1.070 1.675 -7.590 1.00 81.81 108 ASP A CA 1
ATOM 881 C C . ASP A 1 108 ? 1.015 2.620 -8.798 1.00 81.81 108 ASP A C 1
ATOM 883 O O . ASP A 1 108 ? 0.034 2.629 -9.541 1.00 81.81 108 ASP A O 1
ATOM 887 N N . VAL A 1 109 ? 2.104 3.325 -9.095 1.00 86.69 109 VAL A N 1
ATOM 888 C CA . VAL A 1 109 ? 2.168 4.274 -10.217 1.00 86.69 109 VAL A CA 1
ATOM 889 C C . VAL A 1 109 ? 2.024 3.603 -11.591 1.00 86.69 109 VAL A C 1
ATOM 891 O O . VAL A 1 109 ? 1.614 4.249 -12.559 1.00 86.69 109 VAL A O 1
ATOM 894 N N . LEU A 1 110 ? 2.310 2.297 -11.683 1.00 90.31 110 LEU A N 1
ATOM 895 C CA . LEU A 1 110 ? 2.153 1.488 -12.895 1.00 90.31 110 LEU A CA 1
ATOM 896 C C . LEU A 1 110 ? 0.856 0.681 -12.936 1.00 90.31 110 LEU A C 1
ATOM 898 O O . LEU A 1 110 ? 0.314 0.481 -14.018 1.00 90.31 110 LEU A O 1
ATOM 902 N N . CYS A 1 111 ? 0.388 0.170 -11.802 1.00 89.12 111 CYS A N 1
ATOM 903 C CA . CYS A 1 111 ? -0.682 -0.825 -11.727 1.00 89.12 111 CYS A CA 1
ATOM 904 C C . CYS A 1 111 ? -2.034 -0.204 -11.360 1.00 89.12 111 CYS A C 1
ATOM 906 O O . CYS A 1 111 ? -3.074 -0.767 -11.717 1.00 89.12 111 CYS A O 1
ATOM 908 N N . LEU A 1 112 ? -2.026 0.957 -10.702 1.00 86.62 112 LEU A N 1
ATOM 909 C CA . LEU A 1 112 ? -3.201 1.753 -10.361 1.00 86.62 112 LEU A CA 1
ATOM 910 C C . LEU A 1 112 ? -3.296 2.956 -11.302 1.00 86.62 112 LEU A C 1
ATOM 912 O O . LEU A 1 112 ? -2.301 3.643 -11.558 1.00 86.62 112 LEU A O 1
ATOM 916 N N . ARG A 1 113 ? -4.495 3.220 -11.832 1.00 88.50 113 ARG A N 1
ATOM 917 C CA . ARG A 1 113 ? -4.695 4.334 -12.766 1.00 88.50 113 ARG A CA 1
ATOM 918 C C . ARG A 1 113 ? -4.444 5.662 -12.061 1.00 88.50 113 ARG A C 1
ATOM 920 O O . ARG A 1 113 ? -5.105 5.974 -11.075 1.00 88.50 113 ARG A O 1
ATOM 927 N N . GLN A 1 114 ? -3.512 6.445 -12.596 1.00 86.31 114 GLN A N 1
ATOM 928 C CA . GLN A 1 114 ? -3.146 7.755 -12.059 1.00 86.31 114 GLN A CA 1
ATOM 929 C C . GLN A 1 114 ? -4.000 8.872 -12.666 1.00 86.31 114 GLN A C 1
ATOM 931 O O . GLN A 1 114 ? -4.709 8.677 -13.659 1.00 86.31 114 GLN A O 1
ATOM 936 N N . LYS A 1 115 ? -3.937 10.060 -12.057 1.00 85.25 115 LYS A N 1
ATOM 937 C CA . LYS A 1 115 ? -4.607 11.253 -12.586 1.00 85.25 115 LYS A CA 1
ATOM 938 C C . LYS A 1 115 ? -3.996 11.672 -13.924 1.00 85.25 115 LYS A C 1
ATOM 940 O O . LYS A 1 115 ? -2.782 11.637 -14.110 1.00 85.25 115 LYS A O 1
ATOM 945 N N . GLY A 1 116 ? -4.856 12.144 -14.823 1.00 82.31 116 GLY A N 1
ATOM 946 C CA . GLY A 1 116 ? -4.487 12.467 -16.197 1.00 82.31 116 GLY A CA 1
ATOM 947 C C . GLY A 1 116 ? -4.358 11.218 -17.073 1.00 82.31 116 GLY A C 1
ATOM 948 O O . GLY A 1 116 ? -4.015 10.134 -16.620 1.00 82.31 116 GLY A O 1
ATOM 949 N N . GLY A 1 117 ? -4.661 11.354 -18.360 1.00 84.25 117 GLY A N 1
ATOM 950 C CA . GLY A 1 117 ? -4.591 10.252 -19.320 1.00 84.25 117 GLY A CA 1
ATOM 951 C C . GLY A 1 117 ? -5.953 9.718 -19.755 1.00 84.25 117 GLY A C 1
ATOM 952 O O . GLY A 1 117 ? -7.006 10.316 -19.533 1.00 84.25 117 GLY A O 1
ATOM 953 N N . LYS A 1 118 ? -5.924 8.592 -20.464 1.00 82.12 118 LYS A N 1
ATOM 954 C CA . LYS A 1 118 ? -7.117 7.949 -21.013 1.00 82.12 118 LYS A CA 1
ATOM 955 C C . LYS A 1 118 ? -7.889 7.281 -19.880 1.00 82.12 118 LYS A C 1
ATOM 957 O O . LYS A 1 118 ? -7.305 6.665 -18.993 1.00 82.12 118 LYS A O 1
ATOM 962 N N . GLY A 1 119 ? -9.216 7.368 -19.924 1.00 81.44 119 GLY A N 1
ATOM 963 C CA . GLY A 1 119 ? -10.056 6.692 -18.935 1.00 81.44 119 GLY A CA 1
ATOM 964 C C . GLY A 1 119 ? -10.001 7.314 -17.541 1.00 81.44 119 GLY A C 1
ATOM 965 O O . GLY A 1 119 ? -10.226 6.609 -16.568 1.00 81.44 119 GLY A O 1
ATOM 966 N N . GLU A 1 120 ? -9.726 8.617 -17.429 1.00 84.00 120 GLU A N 1
ATOM 967 C CA . GLU A 1 120 ? -9.728 9.336 -16.147 1.00 84.00 120 GLU A CA 1
ATOM 968 C C . GLU A 1 120 ? -11.037 9.136 -15.362 1.00 84.00 120 GLU A C 1
ATOM 970 O O . GLU A 1 120 ? -11.011 8.977 -14.151 1.00 84.00 120 GLU A O 1
ATOM 975 N N . TYR A 1 121 ? -12.175 9.017 -16.049 1.00 86.12 121 TYR A N 1
ATOM 976 C CA . TYR A 1 121 ? -13.467 8.726 -15.419 1.00 86.12 121 TYR A CA 1
ATOM 977 C C . TYR A 1 121 ? -13.520 7.382 -14.664 1.00 86.12 121 TYR A C 1
ATOM 979 O O . TYR A 1 121 ? -14.401 7.200 -13.831 1.00 86.12 121 TYR A O 1
ATOM 987 N N . LEU A 1 122 ? -12.603 6.448 -14.947 1.00 86.25 122 LEU A N 1
ATOM 988 C CA . LEU A 1 122 ? -12.534 5.135 -14.300 1.00 86.25 122 LEU A CA 1
ATOM 989 C C . LEU A 1 122 ? -11.693 5.139 -13.021 1.00 86.25 122 LEU A C 1
ATOM 991 O O . LEU A 1 122 ? -11.875 4.240 -12.206 1.00 86.25 122 LEU A O 1
ATOM 995 N N . HIS A 1 123 ? -10.783 6.105 -12.826 1.00 83.44 123 HIS A N 1
ATOM 996 C CA . HIS A 1 123 ? -9.830 6.019 -11.712 1.00 83.44 123 HIS A CA 1
ATOM 997 C C . HIS A 1 123 ? -10.534 6.052 -10.353 1.00 83.44 123 HIS A C 1
ATOM 999 O O . HIS A 1 123 ? -10.114 5.350 -9.448 1.00 83.44 123 HIS A O 1
ATOM 1005 N N . LEU A 1 124 ? -11.628 6.813 -10.210 1.00 82.25 124 LEU A N 1
ATOM 1006 C CA . LEU A 1 124 ? -12.346 6.911 -8.935 1.00 82.25 124 LEU A CA 1
ATOM 1007 C C . LEU A 1 124 ? -12.987 5.579 -8.549 1.00 82.25 124 LEU A C 1
ATOM 1009 O O . LEU A 1 124 ? -12.928 5.190 -7.391 1.00 82.25 124 LEU A O 1
ATOM 1013 N N . GLU A 1 125 ? -13.580 4.877 -9.514 1.00 83.44 125 GLU A N 1
ATOM 1014 C CA . GLU A 1 125 ? -14.158 3.552 -9.273 1.00 83.44 125 GLU A CA 1
ATOM 1015 C C . GLU A 1 125 ? -13.072 2.510 -8.998 1.00 83.44 125 GLU A C 1
ATOM 1017 O O . GLU A 1 125 ? -13.260 1.629 -8.164 1.00 83.44 125 GLU A O 1
ATOM 1022 N N . GLU A 1 126 ? -11.921 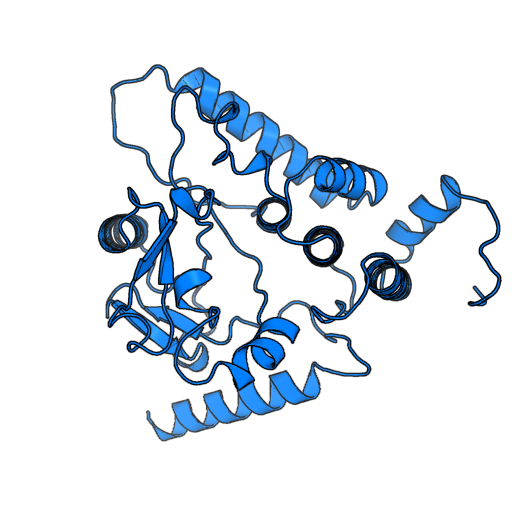2.634 -9.661 1.00 84.81 126 GLU A N 1
ATOM 1023 C CA . GLU A 1 126 ? -10.759 1.785 -9.411 1.00 84.81 126 GLU A CA 1
ATOM 1024 C C . GLU A 1 126 ? -10.229 1.989 -7.982 1.00 84.81 126 GLU A C 1
ATOM 1026 O O . GLU A 1 126 ? -10.085 1.030 -7.232 1.00 84.81 126 GLU A O 1
ATOM 1031 N N . TRP A 1 127 ? -10.037 3.240 -7.557 1.00 83.88 127 TRP A N 1
ATOM 1032 C CA . TRP A 1 127 ? -9.479 3.584 -6.247 1.00 83.88 127 TRP A CA 1
ATOM 1033 C C . TRP A 1 127 ? -10.379 3.183 -5.074 1.00 83.88 127 TRP A C 1
ATOM 1035 O O . TRP A 1 127 ? -9.871 2.960 -3.986 1.00 83.88 127 TRP A O 1
ATOM 1045 N N . LYS A 1 128 ? -11.695 3.018 -5.260 1.00 82.25 128 LYS A N 1
ATOM 1046 C CA . LYS A 1 128 ? -12.572 2.520 -4.181 1.00 82.25 128 LYS A CA 1
ATOM 1047 C C . LYS A 1 128 ? -12.164 1.141 -3.664 1.00 82.25 128 LYS A C 1
ATOM 1049 O O . LYS A 1 128 ? -12.413 0.843 -2.499 1.00 82.25 128 LYS A O 1
ATOM 1054 N N . LEU A 1 129 ? -11.609 0.309 -4.548 1.00 75.44 129 LEU A N 1
ATOM 1055 C CA . LEU A 1 129 ? -11.328 -1.110 -4.323 1.00 75.44 129 LEU A CA 1
ATOM 1056 C C . LEU A 1 129 ? -9.846 -1.447 -4.408 1.00 75.44 129 LEU A C 1
ATOM 1058 O O . LEU A 1 129 ? -9.329 -2.223 -3.612 1.00 75.44 129 LEU A O 1
ATOM 1062 N N . ASP A 1 130 ? -9.184 -0.897 -5.417 1.00 70.00 130 ASP A N 1
ATOM 1063 C CA . ASP A 1 130 ? -7.827 -1.243 -5.800 1.00 70.00 130 ASP A CA 1
ATOM 1064 C C . ASP A 1 130 ? -6.846 -0.259 -5.184 1.00 70.00 130 ASP A C 1
ATOM 1066 O O . ASP A 1 130 ? -5.951 0.191 -5.883 1.00 70.00 130 ASP A O 1
ATOM 1070 N N . VAL A 1 131 ? -7.021 0.110 -3.914 1.00 63.41 131 VAL A N 1
ATOM 1071 C CA . VAL A 1 131 ? -5.932 0.673 -3.105 1.00 63.41 131 VAL A CA 1
ATOM 1072 C C . VAL A 1 131 ? -5.258 -0.526 -2.455 1.00 63.41 131 VAL A C 1
ATOM 1074 O O . VAL A 1 131 ? -5.667 -0.965 -1.383 1.00 63.41 131 VAL A O 1
ATOM 1077 N N . PRO A 1 132 ? -4.291 -1.169 -3.114 1.00 53.59 132 PRO A N 1
ATOM 1078 C CA . PRO A 1 132 ? -3.645 -2.337 -2.586 1.00 53.59 132 PRO A CA 1
ATOM 1079 C C . PRO A 1 132 ? -2.540 -1.804 -1.681 1.00 53.59 132 PRO A C 1
ATOM 1081 O O . PRO A 1 132 ? -1.688 -0.997 -2.055 1.00 53.59 132 PRO A O 1
ATOM 1084 N N . THR A 1 133 ? -2.584 -2.265 -0.447 1.00 51.31 133 THR A N 1
ATOM 1085 C CA . THR A 1 133 ? -1.385 -2.391 0.361 1.00 51.31 133 THR A CA 1
ATOM 1086 C C . THR A 1 133 ? -0.386 -3.211 -0.441 1.00 51.31 133 THR A C 1
ATOM 1088 O O . THR A 1 133 ? -0.769 -4.248 -0.964 1.00 51.31 133 THR A O 1
ATOM 1091 N N . ILE A 1 134 ? 0.846 -2.735 -0.573 1.00 44.62 134 ILE A N 1
ATOM 1092 C CA . ILE A 1 134 ? 2.113 -3.450 -0.359 1.00 44.62 134 ILE A CA 1
ATOM 1093 C C . ILE A 1 134 ? 3.198 -2.519 -0.913 1.00 44.62 134 ILE A C 1
ATOM 1095 O O . ILE A 1 134 ? 3.119 -2.064 -2.054 1.00 44.62 134 ILE A O 1
ATOM 1099 N N . GLY A 1 135 ? 4.230 -2.283 -0.114 1.00 37.72 135 GLY A N 1
ATOM 1100 C CA . GLY A 1 135 ? 5.374 -1.519 -0.554 1.00 37.72 135 GLY A CA 1
ATOM 1101 C C . GLY A 1 135 ? 6.640 -1.772 0.266 1.00 37.72 135 GLY A C 1
ATOM 1102 O O . GLY A 1 135 ? 6.608 -1.897 1.492 1.00 37.72 135 GLY A O 1
ATOM 1103 N N . PHE A 1 136 ? 7.772 -1.805 -0.439 1.00 49.41 136 PHE A N 1
ATOM 1104 C CA . PHE A 1 136 ? 9.132 -1.789 0.102 1.00 49.41 136 PHE A CA 1
ATOM 1105 C C . PHE A 1 136 ? 9.868 -0.459 -0.113 1.00 49.41 136 PHE A C 1
ATOM 1107 O O . PHE A 1 136 ? 9.736 0.150 -1.172 1.00 49.41 136 PHE A O 1
ATOM 1114 N N . PRO A 1 137 ? 10.755 -0.051 0.808 1.00 42.59 137 PRO A N 1
ATOM 1115 C CA . PRO A 1 137 ? 11.729 1.004 0.549 1.00 42.59 137 PRO A CA 1
ATOM 1116 C C . PRO A 1 137 ? 12.869 0.530 -0.370 1.00 42.59 137 PRO A C 1
ATOM 1118 O O . PRO A 1 137 ? 13.458 -0.525 -0.149 1.00 42.59 137 PRO A O 1
ATOM 1121 N N . LEU A 1 138 ? 13.221 1.354 -1.365 1.00 50.69 138 LEU A N 1
ATOM 1122 C CA . LEU A 1 138 ? 14.240 1.051 -2.388 1.00 50.69 138 LEU A CA 1
ATOM 1123 C C . LEU A 1 138 ? 15.585 1.789 -2.220 1.00 50.69 138 LEU A C 1
ATOM 1125 O O . LEU A 1 138 ? 16.416 1.762 -3.126 1.00 50.69 138 LEU A O 1
ATOM 1129 N N . HIS A 1 139 ? 15.828 2.496 -1.110 1.00 56.09 139 HIS A N 1
ATOM 1130 C CA . HIS A 1 139 ? 17.115 3.180 -0.924 1.00 56.09 139 HIS A CA 1
ATOM 1131 C C . HIS A 1 139 ? 17.350 3.652 0.521 1.00 56.09 139 HIS A C 1
ATOM 1133 O O . HIS A 1 139 ? 16.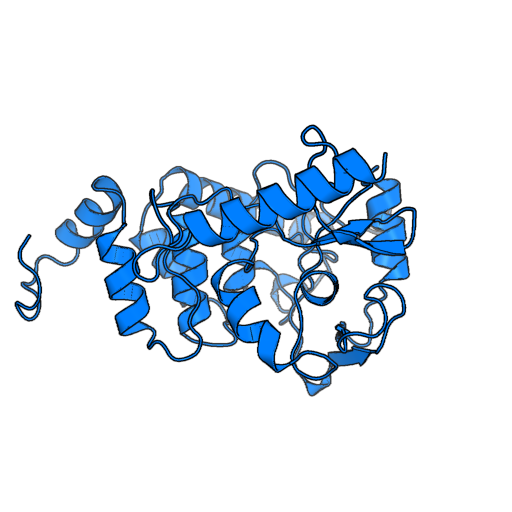647 4.549 0.997 1.00 56.09 139 HIS A O 1
ATOM 1139 N N . LEU A 1 140 ? 18.366 3.116 1.207 1.00 61.09 140 LEU A N 1
ATOM 1140 C CA . LEU A 1 140 ? 18.813 3.594 2.523 1.00 61.09 140 LEU A CA 1
ATOM 1141 C C . LEU A 1 140 ? 20.093 4.422 2.379 1.00 61.09 140 LEU A C 1
ATOM 1143 O O . LEU A 1 140 ? 21.192 3.895 2.280 1.00 61.09 140 LEU A O 1
ATOM 1147 N N . MET A 1 141 ? 19.947 5.746 2.363 1.00 66.56 141 MET A N 1
ATOM 1148 C CA . MET A 1 141 ? 21.079 6.681 2.339 1.00 66.56 141 MET A CA 1
ATOM 1149 C C . MET A 1 141 ? 21.560 7.050 3.750 1.00 66.56 141 MET A C 1
ATOM 1151 O O . MET A 1 141 ? 20.780 6.977 4.701 1.00 66.56 141 MET A O 1
ATOM 1155 N N . PRO A 1 142 ? 22.807 7.524 3.932 1.00 65.12 142 PRO A N 1
ATOM 1156 C CA . PRO A 1 142 ? 23.315 7.924 5.250 1.00 65.12 142 PRO A CA 1
ATOM 1157 C C . PRO A 1 142 ? 22.451 8.971 5.982 1.00 65.12 142 PRO A C 1
ATOM 1159 O O . PRO A 1 142 ? 22.408 9.016 7.212 1.00 65.12 142 PRO A O 1
ATOM 1162 N N . ASP A 1 143 ? 21.729 9.817 5.244 1.00 72.69 143 ASP A N 1
ATOM 1163 C CA . ASP A 1 143 ? 20.792 10.818 5.759 1.00 72.69 143 ASP A CA 1
ATOM 1164 C C . ASP A 1 143 ? 19.313 10.412 5.618 1.00 72.69 143 ASP A C 1
ATOM 1166 O O . ASP A 1 143 ? 18.423 11.242 5.816 1.00 72.69 143 ASP A O 1
ATOM 1170 N N . TYR A 1 144 ? 19.038 9.131 5.356 1.00 76.94 144 TYR A N 1
ATOM 1171 C CA . TYR A 1 144 ? 17.713 8.573 5.079 1.00 76.94 144 TYR A CA 1
ATOM 1172 C C . TYR A 1 144 ? 16.630 9.069 6.038 1.00 76.94 144 TYR A C 1
ATOM 1174 O O . TYR A 1 144 ? 15.618 9.610 5.604 1.00 76.94 144 TYR A O 1
ATOM 1182 N N . PHE A 1 145 ? 16.867 8.986 7.351 1.00 81.81 145 PHE A N 1
ATOM 1183 C CA . PHE A 1 145 ? 15.887 9.403 8.363 1.00 81.81 145 PHE A CA 1
ATOM 1184 C C . PHE A 1 145 ? 15.583 10.908 8.372 1.00 81.81 145 PHE A C 1
ATOM 1186 O O . PHE A 1 145 ? 14.566 11.318 8.931 1.00 81.81 145 PHE A O 1
ATOM 1193 N N . LYS A 1 146 ? 16.463 11.740 7.804 1.00 82.62 146 LYS A N 1
ATOM 1194 C CA . LYS A 1 146 ? 16.255 13.191 7.666 1.00 82.62 146 LYS A CA 1
ATOM 1195 C C . LYS A 1 146 ? 15.541 13.533 6.363 1.00 82.62 146 LYS A C 1
ATOM 1197 O O . LYS A 1 146 ? 14.871 14.563 6.301 1.00 82.62 146 LYS A O 1
ATOM 1202 N N . SER A 1 147 ? 15.666 12.671 5.358 1.00 79.81 147 SER A N 1
ATOM 1203 C CA . SER A 1 147 ? 15.033 12.844 4.060 1.00 79.81 147 SER A CA 1
ATOM 1204 C C . SER A 1 147 ? 13.509 12.860 4.177 1.00 79.81 147 SER A C 1
ATOM 1206 O O . SER A 1 147 ? 12.905 12.169 5.003 1.00 79.81 147 SER A O 1
ATOM 1208 N N . GLU A 1 148 ? 12.870 13.642 3.314 1.00 77.06 148 GLU A N 1
ATOM 1209 C CA . GLU A 1 148 ? 11.422 13.580 3.105 1.00 77.06 148 GLU A CA 1
ATOM 1210 C C . GLU A 1 148 ? 11.008 12.245 2.480 1.00 77.06 148 GLU A C 1
ATOM 1212 O O . GLU A 1 148 ? 9.880 11.815 2.670 1.00 77.06 148 GLU A O 1
ATOM 1217 N N . ARG A 1 149 ? 11.939 11.532 1.836 1.00 76.12 149 ARG A N 1
ATOM 1218 C CA . ARG A 1 149 ? 11.731 10.199 1.250 1.00 76.12 149 ARG A CA 1
ATOM 1219 C C . ARG A 1 149 ? 11.736 9.059 2.270 1.00 76.12 149 ARG A C 1
ATOM 1221 O O . ARG A 1 149 ? 11.555 7.907 1.891 1.00 76.12 149 ARG A O 1
ATOM 1228 N N . CYS A 1 150 ? 11.983 9.354 3.547 1.00 80.62 150 CYS A N 1
ATOM 1229 C CA . CYS A 1 150 ? 12.019 8.343 4.598 1.00 80.62 150 CYS A CA 1
ATOM 1230 C C . CYS A 1 150 ? 10.680 7.599 4.670 1.00 80.62 150 CYS A C 1
ATOM 1232 O O . CYS A 1 150 ? 9.649 8.206 4.965 1.00 80.62 150 CYS A O 1
ATOM 1234 N N . TRP A 1 151 ? 10.706 6.279 4.473 1.00 79.88 151 TRP A N 1
ATOM 1235 C CA . TRP A 1 151 ? 9.518 5.423 4.496 1.00 79.88 151 TRP A CA 1
ATOM 1236 C C . TRP A 1 151 ? 8.724 5.594 5.794 1.00 79.88 151 TRP A C 1
ATOM 1238 O O . TRP A 1 151 ? 7.514 5.745 5.745 1.00 79.88 151 TRP A O 1
ATOM 1248 N N . PHE A 1 152 ? 9.369 5.717 6.958 1.00 82.94 152 PHE A N 1
ATOM 1249 C CA . PHE A 1 152 ? 8.668 5.884 8.242 1.00 82.94 152 PHE A CA 1
ATOM 1250 C C . PHE A 1 152 ? 7.872 7.193 8.381 1.00 82.94 152 PHE A C 1
ATOM 1252 O O . PHE A 1 152 ? 7.107 7.331 9.333 1.00 82.94 152 PHE A O 1
ATOM 1259 N N . ARG A 1 153 ? 8.043 8.160 7.468 1.00 84.81 153 ARG A N 1
ATOM 1260 C CA . ARG A 1 153 ? 7.374 9.466 7.537 1.00 84.81 153 ARG A CA 1
ATOM 1261 C C . ARG A 1 153 ? 6.029 9.511 6.834 1.00 84.81 153 ARG A C 1
ATOM 1263 O O . ARG A 1 153 ? 5.336 10.497 7.029 1.00 84.81 153 ARG A O 1
ATOM 1270 N N . HIS A 1 154 ? 5.656 8.511 6.043 1.00 82.00 154 HIS A N 1
ATOM 1271 C CA . HIS A 1 154 ? 4.457 8.571 5.199 1.00 82.00 154 HIS A CA 1
ATOM 1272 C C . HIS A 1 154 ? 3.338 7.677 5.729 1.00 82.00 154 HIS A C 1
ATOM 1274 O O . HIS A 1 154 ? 3.592 6.628 6.315 1.00 82.00 154 HIS A O 1
ATOM 1280 N N . ALA A 1 155 ? 2.086 8.106 5.581 1.00 83.44 155 ALA A N 1
ATOM 1281 C CA . ALA A 1 155 ? 0.929 7.372 6.095 1.00 83.44 155 ALA A CA 1
ATOM 1282 C C . ALA A 1 155 ? 0.749 6.047 5.338 1.00 83.44 155 ALA A C 1
ATOM 1284 O O . ALA A 1 155 ? 0.654 4.976 5.939 1.00 83.44 155 ALA A O 1
ATOM 1285 N N . TRP A 1 156 ? 0.830 6.120 4.007 1.00 76.88 156 TRP A N 1
ATOM 1286 C CA . TRP A 1 156 ? 0.686 4.985 3.096 1.00 76.88 156 TRP A CA 1
ATOM 1287 C C . TRP A 1 156 ? 1.779 3.929 3.206 1.00 76.88 156 TRP A C 1
ATOM 1289 O O . TRP A 1 156 ? 1.581 2.817 2.745 1.00 76.88 156 TRP A O 1
ATOM 1299 N N . THR A 1 157 ? 2.902 4.223 3.847 1.00 77.06 157 THR A N 1
ATOM 1300 C CA . THR A 1 157 ? 3.938 3.217 4.085 1.00 77.06 157 THR A CA 1
ATOM 1301 C C . THR A 1 157 ? 3.685 2.429 5.366 1.00 77.06 157 THR A C 1
ATOM 1303 O O . THR A 1 157 ? 4.108 1.286 5.483 1.00 77.06 157 THR A O 1
ATOM 1306 N N . LEU A 1 158 ? 2.946 2.979 6.343 1.00 77.94 158 LEU A N 1
ATOM 1307 C CA . LEU A 1 158 ? 2.644 2.251 7.582 1.00 77.94 158 LEU A CA 1
ATOM 1308 C C . LEU A 1 158 ? 1.834 0.988 7.285 1.00 77.94 158 LEU A C 1
ATOM 1310 O O . LEU A 1 158 ? 2.097 -0.062 7.860 1.00 77.94 158 LEU A O 1
ATOM 1314 N N . GLN A 1 159 ? 0.884 1.075 6.355 1.00 71.75 159 GLN A N 1
ATOM 1315 C CA . GLN A 1 159 ? 0.080 -0.070 5.918 1.00 71.75 159 GLN A CA 1
ATOM 1316 C C . GLN A 1 159 ? 0.927 -1.185 5.261 1.00 71.75 159 GLN A C 1
ATOM 1318 O O . GLN A 1 159 ? 0.485 -2.328 5.189 1.00 71.75 159 GLN A O 1
ATOM 1323 N N . GLU A 1 160 ? 2.156 -0.889 4.831 1.00 73.88 160 GLU A N 1
ATOM 1324 C CA . GLU A 1 160 ? 3.018 -1.791 4.058 1.00 73.88 160 GLU A CA 1
ATOM 1325 C C . GLU A 1 160 ? 3.963 -2.638 4.927 1.00 73.88 160 GLU A C 1
ATOM 1327 O O . GLU A 1 160 ? 4.796 -3.369 4.395 1.00 73.88 160 GLU A O 1
ATOM 1332 N N . ILE A 1 161 ? 3.856 -2.579 6.263 1.00 72.25 161 ILE A N 1
ATOM 1333 C CA . ILE A 1 161 ? 4.708 -3.367 7.174 1.00 72.25 161 ILE A CA 1
ATOM 1334 C C . ILE A 1 161 ? 4.533 -4.870 6.902 1.00 72.25 161 ILE A C 1
ATOM 1336 O O . ILE A 1 161 ? 3.636 -5.493 7.461 1.00 72.25 161 ILE A O 1
ATOM 1340 N N . SER A 1 162 ? 5.405 -5.484 6.106 1.00 66.38 162 SER A N 1
ATOM 1341 C CA . SER A 1 162 ? 5.391 -6.933 5.863 1.00 66.38 162 SER A CA 1
ATOM 1342 C C . SER A 1 162 ? 6.166 -7.711 6.937 1.00 66.38 162 SER A C 1
ATOM 1344 O O . SER A 1 162 ? 7.043 -7.165 7.622 1.00 66.38 162 SER A O 1
ATOM 1346 N N . ILE A 1 163 ? 5.838 -8.999 7.082 1.00 61.62 163 ILE A N 1
ATOM 1347 C CA . ILE A 1 163 ? 6.561 -9.954 7.935 1.00 61.62 163 ILE A CA 1
ATOM 1348 C C . ILE A 1 163 ? 7.941 -10.255 7.326 1.00 61.62 163 ILE A C 1
ATOM 1350 O O . ILE A 1 163 ? 8.932 -10.191 8.052 1.00 61.62 163 ILE A O 1
ATOM 1354 N N . ASP A 1 164 ? 8.016 -10.416 6.000 1.00 64.94 164 ASP A N 1
ATOM 1355 C CA . ASP A 1 164 ? 9.232 -10.796 5.265 1.00 64.94 164 ASP A CA 1
ATOM 1356 C C . ASP A 1 164 ? 9.505 -9.830 4.087 1.00 64.94 164 ASP A C 1
ATOM 1358 O O . ASP A 1 164 ? 9.146 -10.108 2.946 1.00 64.94 164 ASP A O 1
ATOM 1362 N N . PRO A 1 165 ? 10.070 -8.637 4.342 1.00 68.06 165 PRO A N 1
ATOM 1363 C CA . PRO A 1 165 ? 10.332 -7.638 3.324 1.00 68.06 165 PRO A CA 1
ATOM 1364 C C . PRO A 1 165 ? 11.629 -7.933 2.581 1.00 68.06 165 PRO A C 1
ATOM 1366 O O . PRO A 1 165 ? 12.615 -8.378 3.170 1.00 68.06 165 PRO A O 1
ATOM 1369 N N . ILE A 1 166 ? 11.639 -7.583 1.299 1.00 67.44 166 ILE A N 1
ATOM 1370 C CA . ILE A 1 166 ? 12.862 -7.470 0.511 1.00 67.44 166 ILE A CA 1
ATOM 1371 C C . ILE A 1 166 ? 13.370 -6.035 0.687 1.00 67.44 166 ILE A C 1
ATOM 1373 O O . ILE A 1 166 ? 12.627 -5.082 0.454 1.00 67.44 166 ILE A O 1
ATOM 1377 N N . ILE A 1 167 ? 14.616 -5.874 1.139 1.00 68.38 167 ILE A N 1
ATOM 1378 C CA . ILE A 1 167 ? 15.269 -4.562 1.231 1.00 68.38 167 ILE A CA 1
ATOM 1379 C C . ILE A 1 167 ? 16.090 -4.367 -0.040 1.00 68.38 167 ILE A C 1
ATOM 1381 O O . ILE A 1 167 ? 16.992 -5.156 -0.314 1.00 68.38 167 ILE A O 1
ATOM 1385 N N . GLY A 1 168 ? 15.745 -3.336 -0.810 1.00 63.72 168 GLY A N 1
ATOM 1386 C CA . GLY A 1 168 ? 16.472 -2.947 -2.011 1.00 63.72 168 GLY A CA 1
ATOM 1387 C C . GLY A 1 168 ? 17.476 -1.813 -1.778 1.00 63.72 168 GLY A C 1
ATOM 1388 O O . GLY A 1 168 ? 17.438 -1.118 -0.761 1.00 63.72 168 GLY A O 1
ATOM 1389 N N . GLY A 1 169 ? 18.358 -1.590 -2.749 1.00 62.88 169 GLY A N 1
ATOM 1390 C CA . GLY A 1 169 ? 19.323 -0.493 -2.793 1.00 62.88 169 GLY A CA 1
ATOM 1391 C C . GLY A 1 169 ? 20.701 -0.819 -2.214 1.00 62.88 169 GLY A C 1
ATOM 1392 O O . GLY A 1 169 ? 21.511 0.093 -2.069 1.00 62.88 169 GLY A O 1
ATOM 1393 N N . GLU A 1 170 ? 20.988 -2.084 -1.903 1.00 56.50 170 GLU A N 1
ATOM 1394 C CA . GLU A 1 170 ? 22.283 -2.519 -1.370 1.00 56.50 170 GLU A CA 1
ATOM 1395 C C . GLU A 1 170 ? 23.343 -2.569 -2.492 1.00 56.50 170 GLU A C 1
ATOM 1397 O O . GLU A 1 170 ? 23.502 -3.554 -3.217 1.00 56.50 170 GLU A O 1
ATOM 1402 N N . THR A 1 171 ? 24.069 -1.465 -2.687 1.00 46.41 171 THR A N 1
ATOM 1403 C CA . THR A 1 171 ? 25.251 -1.405 -3.563 1.00 46.41 171 THR A CA 1
ATOM 1404 C C . THR A 1 171 ? 26.503 -1.651 -2.730 1.00 46.41 171 THR A C 1
ATOM 1406 O O . THR A 1 171 ? 26.852 -0.836 -1.889 1.00 46.41 171 THR A O 1
ATOM 1409 N N . GLY A 1 172 ? 27.160 -2.792 -2.939 1.00 44.53 172 GLY A N 1
ATOM 1410 C CA . GLY A 1 172 ? 28.046 -3.377 -1.932 1.00 44.53 172 GLY A CA 1
ATOM 1411 C C . GLY A 1 172 ? 29.293 -2.592 -1.484 1.00 44.53 172 GLY A C 1
ATOM 1412 O O . GLY A 1 172 ? 29.893 -1.822 -2.229 1.00 44.53 172 GLY A O 1
ATOM 1413 N N . ASN A 1 173 ? 29.730 -2.987 -0.282 1.00 43.97 173 ASN A N 1
ATOM 1414 C CA . ASN A 1 173 ? 31.061 -2.933 0.345 1.00 43.97 173 ASN A CA 1
ATOM 1415 C C . ASN A 1 173 ? 31.673 -1.601 0.821 1.00 43.97 173 ASN A C 1
ATOM 1417 O O . ASN A 1 173 ? 32.737 -1.673 1.436 1.00 43.97 173 ASN A O 1
ATOM 1421 N N . ASP A 1 174 ? 31.030 -0.440 0.680 1.00 49.81 174 ASP A N 1
ATOM 1422 C CA . ASP A 1 174 ? 31.562 0.829 1.222 1.00 49.81 174 ASP A CA 1
ATOM 1423 C C . ASP A 1 174 ? 30.676 1.405 2.353 1.00 49.81 174 ASP A C 1
ATOM 1425 O O . ASP A 1 174 ? 30.044 2.453 2.241 1.00 49.81 174 ASP A O 1
ATOM 1429 N N . VAL A 1 175 ? 30.682 0.695 3.486 1.00 49.78 175 VAL A N 1
ATOM 1430 C CA . VAL A 1 175 ? 29.985 0.990 4.756 1.00 49.78 175 VAL A CA 1
ATOM 1431 C C . VAL A 1 175 ? 30.531 2.284 5.401 1.00 49.78 175 VAL A C 1
ATOM 1433 O O . VAL A 1 175 ? 31.736 2.408 5.644 1.00 49.78 175 VAL A O 1
ATOM 1436 N N . PRO A 1 176 ? 29.649 3.245 5.749 1.00 51.28 176 PRO A N 1
ATOM 1437 C CA . PRO A 1 176 ? 29.210 3.387 7.141 1.00 51.28 176 PRO A CA 1
ATOM 1438 C C . PRO A 1 176 ? 27.693 3.126 7.258 1.00 51.28 176 PRO A C 1
ATOM 1440 O O . PRO A 1 176 ? 26.921 3.997 7.650 1.00 51.28 176 PRO A O 1
ATOM 1443 N N . GLU A 1 177 ? 27.273 1.922 6.868 1.00 58.16 177 GLU A N 1
ATOM 1444 C CA . GLU A 1 177 ? 25.883 1.447 6.743 1.00 58.16 177 GLU A CA 1
ATOM 1445 C C . GLU A 1 177 ? 25.300 0.788 8.014 1.00 58.16 177 GLU A C 1
ATOM 1447 O O . GLU A 1 177 ? 24.079 0.702 8.139 1.00 58.16 177 GLU A O 1
ATOM 1452 N N . ASP A 1 178 ? 26.120 0.410 9.006 1.00 68.00 178 ASP A N 1
ATOM 1453 C CA . ASP A 1 178 ? 25.652 -0.354 10.181 1.00 68.00 178 ASP A CA 1
ATOM 1454 C C . ASP A 1 178 ? 24.619 0.396 11.044 1.00 68.00 178 ASP A C 1
ATOM 1456 O O . ASP A 1 178 ? 23.651 -0.200 11.512 1.00 68.00 178 ASP A O 1
ATOM 1460 N N . GLU A 1 179 ? 24.789 1.702 11.290 1.00 76.25 179 GLU A N 1
ATOM 1461 C CA . GLU A 1 179 ? 23.894 2.436 12.203 1.00 76.25 179 GLU A CA 1
ATOM 1462 C C . GLU A 1 179 ? 22.541 2.787 11.571 1.00 76.25 179 GLU A C 1
ATOM 1464 O O . GLU A 1 179 ? 21.514 2.738 12.253 1.00 76.25 179 GLU A O 1
ATOM 1469 N N . VAL A 1 180 ? 22.522 3.143 10.281 1.00 78.62 180 VAL A N 1
ATOM 1470 C CA . VAL A 1 180 ? 21.278 3.476 9.566 1.00 78.62 180 VAL A CA 1
ATOM 1471 C C . VAL A 1 180 ? 20.440 2.219 9.378 1.00 78.62 180 VAL A C 1
ATOM 1473 O O . VAL A 1 180 ? 19.253 2.250 9.710 1.00 78.62 180 VAL A O 1
ATOM 1476 N N . GLN A 1 181 ? 21.059 1.120 8.934 1.00 78.38 181 GLN A N 1
ATOM 1477 C CA . GLN A 1 181 ? 20.392 -0.172 8.792 1.00 78.38 181 GLN A CA 1
ATOM 1478 C C . GLN A 1 181 ? 19.869 -0.667 10.141 1.00 78.38 181 GLN A C 1
ATOM 1480 O O . GLN A 1 181 ? 18.682 -0.945 10.280 1.00 78.38 181 GLN A O 1
ATOM 1485 N N . LYS A 1 182 ? 20.710 -0.660 11.183 1.00 83.25 182 LYS A N 1
ATOM 1486 C CA . LYS A 1 182 ? 20.292 -1.071 12.528 1.00 83.25 182 LYS A CA 1
ATOM 1487 C C . LYS A 1 182 ? 19.113 -0.249 13.043 1.00 83.25 182 LYS A C 1
ATOM 1489 O O . LYS A 1 182 ? 18.160 -0.809 13.577 1.00 83.25 182 LYS A O 1
ATOM 1494 N N . LYS A 1 183 ? 19.144 1.075 12.871 1.00 86.25 183 LYS A N 1
ATOM 1495 C CA . LYS A 1 183 ? 18.029 1.941 13.272 1.00 86.25 183 LYS A CA 1
ATOM 1496 C C . LYS A 1 183 ? 16.766 1.662 12.451 1.00 86.25 183 LYS A C 1
ATOM 1498 O O . LYS A 1 183 ? 15.666 1.754 12.993 1.00 86.25 183 LYS A O 1
ATOM 1503 N N . PHE A 1 184 ? 16.908 1.347 11.164 1.00 83.94 184 PHE A N 1
ATOM 1504 C CA . PHE A 1 184 ? 15.788 0.975 10.300 1.00 83.94 184 PHE A CA 1
ATOM 1505 C C . PHE A 1 184 ? 15.143 -0.317 10.805 1.00 83.94 184 PHE A C 1
ATOM 1507 O O . PHE A 1 184 ? 13.937 -0.336 11.053 1.00 83.94 184 PHE A O 1
ATOM 1514 N N . ASP A 1 185 ? 15.951 -1.344 11.060 1.00 82.38 185 ASP A N 1
ATOM 1515 C CA . ASP A 1 185 ? 15.499 -2.635 11.574 1.00 82.38 185 ASP A CA 1
ATOM 1516 C C . ASP A 1 185 ? 14.842 -2.499 12.954 1.00 82.38 185 ASP A C 1
ATOM 1518 O O . ASP A 1 185 ? 13.786 -3.081 13.199 1.00 82.38 185 ASP A O 1
ATOM 1522 N N . GLU A 1 186 ? 15.410 -1.681 13.849 1.00 88.56 186 GLU A N 1
ATOM 1523 C CA . GLU A 1 186 ? 14.837 -1.383 15.167 1.00 88.56 186 GLU A CA 1
ATOM 1524 C C . GLU A 1 186 ? 13.461 -0.705 15.058 1.00 88.56 186 GLU A C 1
ATOM 1526 O O . GLU A 1 186 ? 12.520 -1.109 15.749 1.00 88.56 186 GLU A O 1
ATOM 1531 N N . GLN A 1 187 ? 13.309 0.298 14.183 1.00 87.88 187 GLN A N 1
ATOM 1532 C CA . GLN A 1 187 ? 12.020 0.965 13.964 1.00 87.88 187 GLN A CA 1
ATOM 1533 C C . GLN A 1 187 ? 11.001 0.028 13.307 1.00 87.88 187 GLN A C 1
ATOM 1535 O O . GLN A 1 187 ? 9.848 -0.025 13.741 1.00 87.88 187 GLN A O 1
ATOM 1540 N N . LEU A 1 188 ? 11.417 -0.758 12.311 1.00 85.38 188 LEU A N 1
ATOM 1541 C CA . LEU A 1 188 ? 10.557 -1.736 11.649 1.00 85.38 188 LEU A CA 1
ATOM 1542 C C . LEU A 1 188 ? 10.083 -2.821 12.628 1.00 85.38 188 LEU A C 1
ATOM 1544 O O . LEU A 1 188 ? 8.899 -3.165 12.646 1.00 85.38 188 LEU A O 1
ATOM 1548 N N . LEU A 1 189 ? 10.971 -3.319 13.492 1.00 86.25 189 LEU A N 1
ATOM 1549 C CA . LEU A 1 189 ? 10.635 -4.283 14.539 1.00 86.25 189 LEU A CA 1
ATOM 1550 C C . LEU A 1 189 ? 9.624 -3.704 15.540 1.00 86.25 189 LEU A C 1
ATOM 1552 O O . LEU A 1 189 ? 8.658 -4.383 15.895 1.00 86.25 189 LEU A O 1
ATOM 1556 N N . CYS A 1 190 ? 9.804 -2.446 15.961 1.00 87.25 190 CYS A N 1
ATOM 1557 C CA . CYS A 1 190 ? 8.845 -1.753 16.826 1.00 87.25 190 CYS A CA 1
ATOM 1558 C C . CYS A 1 190 ? 7.454 -1.689 16.183 1.00 87.25 190 CYS A C 1
ATOM 1560 O O . CYS A 1 190 ? 6.463 -2.059 16.816 1.00 87.25 190 CYS A O 1
ATOM 1562 N N . LEU A 1 191 ? 7.376 -1.284 14.914 1.00 85.81 191 LEU A N 1
ATOM 1563 C CA . LEU A 1 191 ? 6.108 -1.188 14.192 1.00 85.81 191 LEU A CA 1
ATOM 1564 C C . LEU A 1 191 ? 5.428 -2.548 14.003 1.00 85.81 191 LEU A C 1
ATOM 1566 O O . LEU A 1 191 ? 4.214 -2.656 14.177 1.00 85.81 191 LEU A O 1
ATOM 1570 N N . ARG A 1 192 ? 6.193 -3.609 13.721 1.00 83.94 192 ARG A N 1
ATOM 1571 C CA . ARG A 1 192 ? 5.668 -4.985 13.667 1.00 83.94 192 ARG A CA 1
ATOM 1572 C C . ARG A 1 192 ? 5.072 -5.424 14.994 1.00 83.94 192 ARG A C 1
ATOM 1574 O O . ARG A 1 192 ? 4.019 -6.057 15.012 1.00 83.94 192 ARG A O 1
ATOM 1581 N N . HIS A 1 193 ? 5.721 -5.076 16.101 1.00 85.50 193 HIS A N 1
ATOM 1582 C CA . HIS A 1 193 ? 5.229 -5.399 17.436 1.00 85.50 193 HIS A CA 1
ATOM 1583 C C . HIS A 1 193 ? 3.934 -4.652 17.769 1.00 85.50 193 HIS A C 1
ATOM 1585 O O . HIS A 1 193 ? 3.006 -5.254 18.310 1.00 85.50 193 HIS A O 1
ATOM 1591 N N . ILE A 1 194 ? 3.840 -3.369 17.399 1.00 83.69 194 ILE A N 1
ATOM 1592 C CA . ILE A 1 194 ? 2.607 -2.576 17.524 1.00 83.69 194 ILE A CA 1
ATOM 1593 C C . ILE A 1 194 ? 1.490 -3.204 16.677 1.00 83.69 194 ILE A C 1
ATOM 1595 O O . ILE A 1 194 ? 0.403 -3.466 17.197 1.00 83.69 194 ILE A O 1
ATOM 1599 N N . ARG A 1 195 ? 1.772 -3.529 15.406 1.00 80.75 195 ARG A N 1
ATOM 1600 C CA . ARG A 1 195 ? 0.816 -4.170 14.489 1.00 80.75 195 ARG A CA 1
ATOM 1601 C C . ARG A 1 195 ? 0.320 -5.511 15.028 1.00 80.75 195 ARG A C 1
ATOM 1603 O O . ARG A 1 195 ? -0.883 -5.731 15.065 1.00 80.75 195 ARG A O 1
ATOM 1610 N N . HIS A 1 196 ? 1.221 -6.376 15.496 1.00 81.12 196 HIS A N 1
ATOM 1611 C CA . HIS A 1 196 ? 0.873 -7.689 16.050 1.00 81.12 196 HIS A CA 1
ATOM 1612 C C . HIS A 1 196 ? -0.026 -7.589 17.290 1.00 81.12 196 HIS A C 1
ATOM 1614 O O . HIS A 1 196 ? -0.834 -8.476 17.554 1.00 81.12 196 HIS A O 1
ATOM 1620 N N . ARG A 1 197 ? 0.120 -6.530 18.093 1.00 80.81 197 ARG A N 1
ATOM 1621 C CA . ARG A 1 197 ? -0.734 -6.304 19.267 1.00 80.81 197 ARG A CA 1
ATOM 1622 C C . ARG A 1 197 ? -2.090 -5.687 18.922 1.00 80.81 197 ARG A C 1
ATOM 1624 O O . ARG A 1 197 ? -2.973 -5.713 19.773 1.00 80.81 197 ARG A O 1
ATOM 1631 N N . CYS A 1 198 ? -2.247 -5.161 17.706 1.00 73.19 198 CYS A N 1
ATOM 1632 C CA . CYS A 1 198 ? -3.465 -4.523 17.202 1.00 73.19 198 CYS A CA 1
ATOM 1633 C C . CYS A 1 198 ? -4.003 -3.400 18.112 1.00 73.19 198 CYS A C 1
ATOM 1635 O O . CYS A 1 198 ? -5.216 -3.210 18.198 1.00 73.19 198 CYS A O 1
ATOM 1637 N N . PHE A 1 199 ? -3.114 -2.664 18.795 1.00 82.44 199 PHE A N 1
ATOM 1638 C CA . PHE A 1 199 ? -3.514 -1.541 19.646 1.00 82.44 199 PHE A CA 1
ATOM 1639 C C . PHE A 1 199 ? -3.862 -0.320 18.798 1.00 82.44 199 PHE A C 1
ATOM 1641 O O . PHE A 1 199 ? -2.988 0.288 18.173 1.00 82.44 199 PHE A O 1
ATOM 1648 N N . VAL A 1 200 ? -5.142 0.044 18.792 1.00 87.44 200 VAL A N 1
ATOM 1649 C CA . VAL A 1 200 ? -5.704 1.116 17.966 1.00 87.44 200 VAL A CA 1
ATOM 1650 C C . VAL A 1 200 ? -5.055 2.444 18.304 1.00 87.44 200 VAL A C 1
ATOM 1652 O O . VAL A 1 200 ? -4.704 3.184 17.393 1.00 87.44 200 VAL A O 1
ATOM 1655 N N . LEU A 1 201 ? -4.841 2.745 19.587 1.00 88.81 201 LEU A N 1
ATOM 1656 C CA . LEU A 1 201 ? -4.279 4.035 19.991 1.00 88.81 201 LEU A CA 1
ATOM 1657 C C . LEU A 1 201 ? -2.818 4.174 19.578 1.00 88.81 201 LEU A C 1
ATOM 1659 O O . LEU A 1 201 ? -2.395 5.248 19.158 1.00 88.81 201 LEU A O 1
ATOM 1663 N N . GLN A 1 202 ? -2.049 3.088 19.668 1.00 89.19 202 GLN A N 1
ATOM 1664 C CA . GLN A 1 202 ? -0.654 3.089 19.233 1.00 89.19 202 GLN A CA 1
ATOM 1665 C C . GLN A 1 202 ? -0.560 3.221 17.714 1.00 89.19 202 GLN A C 1
ATOM 1667 O O . GLN A 1 202 ? 0.189 4.062 17.230 1.00 89.19 202 GLN A O 1
ATOM 1672 N N . LEU A 1 203 ? -1.363 2.460 16.965 1.00 88.81 203 LEU A N 1
ATOM 1673 C CA . LEU A 1 203 ? -1.420 2.564 15.505 1.00 88.81 203 LEU A CA 1
ATOM 1674 C C . LEU A 1 203 ? -1.888 3.952 15.052 1.00 88.81 203 LEU A C 1
ATOM 1676 O O . LEU A 1 203 ? -1.278 4.537 14.161 1.00 88.81 203 LEU A O 1
ATOM 1680 N N . ALA A 1 204 ? -2.918 4.511 15.692 1.00 89.25 204 ALA A N 1
ATOM 1681 C CA . ALA A 1 204 ? -3.403 5.860 15.418 1.00 89.25 204 ALA A CA 1
ATOM 1682 C C . ALA A 1 204 ? -2.342 6.921 15.739 1.00 89.25 204 ALA A C 1
ATOM 1684 O O . ALA A 1 204 ? -2.159 7.845 14.954 1.00 89.25 204 ALA A O 1
ATOM 1685 N N . SER A 1 205 ? -1.596 6.767 16.838 1.00 90.12 205 SER A N 1
ATOM 1686 C CA . SER A 1 205 ? -0.481 7.653 17.191 1.00 90.12 205 SER A CA 1
ATOM 1687 C C . SER A 1 205 ? 0.662 7.574 16.174 1.00 90.12 205 SER A C 1
ATOM 1689 O O . SER A 1 205 ? 1.219 8.602 15.793 1.00 90.12 205 SER A O 1
ATOM 1691 N N . GLU A 1 206 ? 1.021 6.375 15.708 1.00 90.19 206 GLU A N 1
ATOM 1692 C CA . GLU A 1 206 ? 2.015 6.202 14.639 1.00 90.19 206 GLU A CA 1
ATOM 1693 C C . GLU A 1 206 ? 1.540 6.832 13.326 1.00 90.19 206 GLU A C 1
ATOM 1695 O O . GLU A 1 206 ? 2.324 7.479 12.633 1.00 90.19 206 GLU A O 1
ATOM 1700 N N . MET A 1 207 ? 0.252 6.688 12.999 1.00 88.31 207 MET A N 1
ATOM 1701 C CA . MET A 1 207 ? -0.328 7.252 11.783 1.00 88.31 207 MET A CA 1
ATOM 1702 C C . MET A 1 207 ? -0.437 8.781 11.833 1.00 88.31 207 MET A C 1
ATOM 1704 O O . MET A 1 207 ? -0.116 9.451 10.857 1.00 88.31 207 MET A O 1
ATOM 1708 N N . GLN A 1 208 ? -0.831 9.353 12.973 1.00 87.12 208 GLN A N 1
ATOM 1709 C CA . GLN A 1 208 ? -1.012 10.798 13.152 1.00 87.12 208 GLN A CA 1
ATOM 1710 C C . GLN A 1 208 ? 0.272 11.602 12.899 1.00 87.12 208 GLN A C 1
ATOM 1712 O O . GLN A 1 208 ? 0.211 12.753 12.473 1.00 87.12 208 GLN A O 1
ATOM 1717 N N . ASN A 1 209 ? 1.436 11.009 13.167 1.00 86.44 209 ASN A N 1
ATOM 1718 C CA . ASN A 1 209 ? 2.729 11.670 12.997 1.00 86.44 209 ASN A CA 1
ATOM 1719 C C . ASN A 1 209 ? 3.277 11.591 11.562 1.00 86.44 209 ASN A C 1
ATOM 1721 O O . ASN A 1 209 ? 4.378 12.083 11.298 1.00 86.44 209 ASN A O 1
ATOM 1725 N N . ARG A 1 210 ? 2.540 10.964 10.640 1.00 87.12 210 ARG A N 1
ATOM 1726 C CA . ARG A 1 210 ? 2.967 10.734 9.260 1.00 87.12 210 ARG A CA 1
ATOM 1727 C C . ARG A 1 210 ? 2.341 11.736 8.292 1.00 87.12 210 ARG A C 1
ATOM 1729 O O . ARG A 1 210 ? 1.258 12.266 8.504 1.00 87.12 210 ARG A O 1
ATOM 1736 N N . VAL A 1 211 ? 3.059 11.984 7.206 1.00 85.00 211 VAL A N 1
ATOM 1737 C CA . VAL A 1 211 ? 2.644 12.798 6.068 1.00 85.00 211 VAL A CA 1
ATOM 1738 C C . VAL A 1 211 ? 1.678 11.987 5.206 1.00 85.00 211 VAL A C 1
ATOM 1740 O O . VAL A 1 211 ? 1.949 10.839 4.855 1.00 85.00 211 VAL A O 1
ATOM 1743 N N . SER A 1 212 ? 0.553 12.596 4.853 1.00 80.25 212 SER A N 1
ATOM 1744 C CA . SER A 1 212 ? -0.483 12.036 3.986 1.00 80.25 212 SER A CA 1
ATOM 1745 C C . SER A 1 212 ? -0.815 13.020 2.864 1.00 80.25 212 SER A C 1
ATOM 1747 O O . SER A 1 212 ? -0.700 14.232 3.057 1.00 80.25 212 SER A O 1
ATOM 1749 N N . SER A 1 213 ? -1.261 12.529 1.703 1.00 75.06 213 SER A N 1
ATOM 1750 C CA . SER A 1 213 ? -1.689 13.410 0.602 1.00 75.06 213 SER A CA 1
ATOM 1751 C C . SER A 1 213 ? -3.075 14.003 0.869 1.00 75.06 213 SER A C 1
ATOM 1753 O O . SER A 1 213 ? -3.360 15.133 0.473 1.00 75.06 213 SER A O 1
ATOM 1755 N N . GLY A 1 214 ? -3.921 13.264 1.587 1.00 76.44 214 GLY A N 1
ATOM 1756 C CA . GLY A 1 214 ? -5.192 13.739 2.119 1.00 76.44 214 GLY A CA 1
ATOM 1757 C C . GLY A 1 214 ? -5.477 13.180 3.517 1.00 76.44 214 GLY A C 1
ATOM 1758 O O . GLY A 1 214 ? -4.918 12.150 3.887 1.00 76.44 214 GLY A O 1
ATOM 1759 N N . PRO A 1 215 ? -6.357 13.821 4.306 1.00 74.56 215 PRO A N 1
ATOM 1760 C CA . PRO A 1 215 ? -6.765 13.315 5.622 1.00 74.56 215 PRO A CA 1
ATOM 1761 C C . PRO A 1 215 ? -7.345 11.890 5.588 1.00 74.56 215 PRO A C 1
ATOM 1763 O O . PRO A 1 215 ? -7.171 11.124 6.533 1.00 74.56 215 PRO A O 1
ATOM 1766 N N . LEU A 1 216 ? -7.990 11.518 4.476 1.00 82.25 216 LEU A N 1
ATOM 1767 C CA . LEU A 1 216 ? -8.577 10.194 4.267 1.00 82.25 216 LEU A CA 1
ATOM 1768 C C . LEU A 1 216 ? -7.529 9.072 4.233 1.00 82.25 216 LEU A C 1
ATOM 1770 O O . LEU A 1 216 ? -7.796 7.973 4.708 1.00 82.25 216 LEU A O 1
ATOM 1774 N N . ASP A 1 217 ? -6.331 9.353 3.725 1.00 81.31 217 ASP A N 1
ATOM 1775 C CA . ASP A 1 217 ? -5.242 8.380 3.588 1.00 81.31 217 ASP A CA 1
ATOM 1776 C C . ASP A 1 217 ? -4.829 7.796 4.947 1.00 81.31 217 ASP A C 1
ATOM 1778 O O . ASP A 1 217 ? -4.550 6.606 5.078 1.00 81.31 217 ASP A O 1
ATOM 1782 N N . THR A 1 218 ? -4.843 8.638 5.981 1.00 85.12 218 THR A N 1
ATOM 1783 C CA . THR A 1 218 ? -4.554 8.271 7.372 1.00 85.12 218 THR A CA 1
ATOM 1784 C C . THR A 1 218 ? -5.572 7.251 7.885 1.00 85.12 218 THR A C 1
ATOM 1786 O O . THR A 1 218 ? -5.199 6.247 8.493 1.00 85.12 218 THR A O 1
ATOM 1789 N N . VAL A 1 219 ? -6.863 7.469 7.614 1.00 86.62 219 VAL A N 1
ATOM 1790 C CA . VAL A 1 219 ? -7.939 6.558 8.039 1.00 86.62 219 VAL A CA 1
ATOM 1791 C C . VAL A 1 219 ? -7.922 5.269 7.218 1.00 86.62 219 VAL A C 1
ATOM 1793 O O . VAL A 1 219 ? -8.028 4.181 7.785 1.00 86.62 219 VAL A O 1
ATOM 1796 N N . ALA A 1 220 ? -7.727 5.375 5.903 1.00 82.75 220 ALA A N 1
ATOM 1797 C CA . ALA A 1 220 ? -7.622 4.228 5.008 1.00 82.75 220 ALA A CA 1
ATOM 1798 C C . ALA A 1 220 ? -6.450 3.318 5.407 1.00 82.75 220 ALA A C 1
ATOM 1800 O O . ALA A 1 220 ? -6.639 2.117 5.597 1.00 82.75 220 ALA A O 1
ATOM 1801 N N . GLY A 1 221 ? -5.264 3.884 5.651 1.00 83.06 221 GLY A N 1
ATOM 1802 C CA . GLY A 1 221 ? -4.107 3.117 6.112 1.00 83.06 221 GLY A CA 1
ATOM 1803 C C . GLY A 1 221 ? -4.332 2.446 7.475 1.00 83.06 221 GLY A C 1
ATOM 1804 O O . GLY A 1 221 ? -3.890 1.315 7.686 1.00 83.06 221 GLY A O 1
ATOM 1805 N N . LEU A 1 222 ? -5.066 3.090 8.396 1.00 86.94 222 LEU A N 1
ATOM 1806 C CA . LEU A 1 222 ? -5.443 2.479 9.678 1.00 86.94 222 LEU A CA 1
ATOM 1807 C C . LEU A 1 222 ? -6.383 1.290 9.496 1.00 86.94 222 LEU A C 1
ATOM 1809 O O . LEU A 1 222 ? -6.239 0.297 10.210 1.00 86.94 222 LEU A O 1
ATOM 1813 N N . ALA A 1 223 ? -7.301 1.352 8.532 1.00 84.81 223 ALA A N 1
ATOM 1814 C CA . ALA A 1 223 ? -8.192 0.240 8.239 1.00 84.81 223 ALA A CA 1
ATOM 1815 C C . ALA A 1 223 ? -7.409 -1.026 7.852 1.00 84.81 223 ALA A C 1
ATOM 1817 O O . ALA A 1 223 ? -7.668 -2.095 8.403 1.00 84.81 223 ALA A O 1
ATOM 1818 N N . TYR A 1 224 ? -6.381 -0.906 7.005 1.00 78.94 224 TYR A N 1
ATOM 1819 C CA . TYR A 1 224 ? -5.518 -2.040 6.644 1.00 78.94 224 TYR A CA 1
ATOM 1820 C C . TYR A 1 224 ? -4.693 -2.577 7.821 1.00 78.94 224 TYR A C 1
ATOM 1822 O O . TYR A 1 224 ? -4.472 -3.785 7.932 1.00 78.94 224 TYR A O 1
ATOM 1830 N N . LEU A 1 225 ? -4.253 -1.705 8.731 1.00 81.50 225 LEU A N 1
ATOM 1831 C CA . LEU A 1 225 ? -3.488 -2.110 9.915 1.00 81.50 225 LEU A CA 1
ATOM 1832 C C . LEU A 1 225 ? -4.338 -2.855 10.942 1.00 81.50 225 LEU A C 1
ATOM 1834 O O . LEU A 1 225 ? -3.866 -3.824 11.536 1.00 81.50 225 LEU A O 1
ATOM 1838 N N . LEU A 1 226 ? -5.575 -2.400 11.145 1.00 82.81 226 LEU A N 1
ATOM 1839 C CA . LEU A 1 226 ? -6.529 -3.006 12.072 1.00 82.81 226 LEU A CA 1
ATOM 1840 C C . LEU A 1 226 ? -7.165 -4.282 11.512 1.00 82.81 226 LEU A C 1
ATOM 1842 O O . LEU A 1 226 ? -7.658 -5.093 12.292 1.00 82.81 226 LEU A O 1
ATOM 1846 N N . ASN A 1 227 ? -7.135 -4.455 10.185 1.00 78.81 227 ASN A N 1
ATOM 1847 C CA . ASN A 1 227 ? -7.672 -5.604 9.455 1.00 78.81 227 ASN A CA 1
ATOM 1848 C C . ASN A 1 227 ? -9.069 -6.046 9.958 1.00 78.81 227 ASN A C 1
ATOM 1850 O O . ASN A 1 227 ? -9.242 -7.193 10.390 1.00 78.81 227 ASN A O 1
ATOM 1854 N N . PRO A 1 228 ? -10.065 -5.137 9.963 1.00 81.38 228 PRO A N 1
ATOM 1855 C CA . PRO A 1 228 ? -11.437 -5.482 10.309 1.00 81.38 228 PRO A CA 1
ATOM 1856 C C . PRO A 1 228 ? -12.022 -6.505 9.317 1.00 81.38 228 PRO A C 1
ATOM 1858 O O . PRO A 1 228 ? -11.536 -6.622 8.190 1.00 81.38 228 PRO A O 1
ATOM 1861 N N . PRO A 1 229 ? -13.110 -7.217 9.676 1.00 80.19 229 PRO A N 1
ATOM 1862 C CA . PRO A 1 229 ? -13.762 -8.177 8.780 1.00 80.19 229 PRO A CA 1
ATOM 1863 C C . PRO A 1 229 ? -14.229 -7.576 7.449 1.00 80.19 229 PRO A C 1
ATOM 1865 O O . PRO A 1 229 ? -14.349 -8.291 6.461 1.00 80.19 229 PRO A O 1
ATOM 1868 N N . CYS A 1 230 ? -14.501 -6.271 7.426 1.00 81.81 230 CYS A N 1
ATOM 1869 C CA . CYS A 1 230 ? -14.760 -5.508 6.214 1.00 81.81 230 CYS A CA 1
ATOM 1870 C C . CYS A 1 230 ? -14.074 -4.144 6.310 1.00 81.81 230 CYS A C 1
ATOM 1872 O O . CYS A 1 230 ? -13.966 -3.591 7.401 1.00 81.81 230 CYS A O 1
ATOM 1874 N N . ILE A 1 231 ? -13.603 -3.618 5.181 1.00 80.50 231 ILE A N 1
ATOM 1875 C CA . ILE A 1 231 ? -12.836 -2.366 5.102 1.00 80.50 231 ILE A CA 1
ATOM 1876 C C . ILE A 1 231 ? -13.722 -1.283 4.460 1.00 80.50 231 ILE A C 1
ATOM 1878 O O . ILE A 1 231 ? -14.459 -1.600 3.524 1.00 80.50 231 ILE A O 1
ATOM 1882 N N . PRO A 1 232 ? -13.710 -0.024 4.934 1.00 82.25 232 PRO A N 1
ATOM 1883 C CA . PRO A 1 232 ? -14.376 1.079 4.235 1.00 82.25 232 PRO A CA 1
ATOM 1884 C C . PRO A 1 232 ? -13.817 1.265 2.816 1.00 82.25 232 PRO A C 1
ATOM 1886 O O . PRO A 1 232 ? -12.614 1.124 2.606 1.00 82.25 232 PRO A O 1
ATOM 1889 N N . ILE A 1 233 ? -14.662 1.620 1.844 1.00 83.25 233 ILE A N 1
ATOM 1890 C CA . ILE A 1 233 ? -14.153 2.029 0.525 1.00 83.25 233 ILE A CA 1
ATOM 1891 C C . ILE A 1 233 ? -13.359 3.334 0.628 1.00 83.25 233 ILE A C 1
ATOM 1893 O O . ILE A 1 233 ? -13.644 4.192 1.466 1.00 83.25 233 ILE A O 1
ATOM 1897 N N . TYR A 1 234 ? -12.409 3.527 -0.284 1.00 81.81 234 TYR A N 1
ATOM 1898 C CA . TYR A 1 234 ? -11.772 4.829 -0.454 1.00 81.81 234 TYR A CA 1
ATOM 1899 C C . TYR A 1 234 ? -12.661 5.734 -1.323 1.00 81.81 234 TYR A C 1
ATOM 1901 O O . TYR A 1 234 ? -12.658 5.642 -2.551 1.00 81.81 234 TYR A O 1
ATOM 1909 N N . ASP A 1 235 ? -13.437 6.620 -0.695 1.00 83.12 235 ASP A N 1
ATOM 1910 C CA . ASP A 1 235 ? -14.173 7.682 -1.392 1.00 83.12 235 ASP A CA 1
ATOM 1911 C C . ASP A 1 235 ? -13.503 9.036 -1.153 1.00 83.12 235 ASP A C 1
ATOM 1913 O O . ASP A 1 235 ? -13.636 9.632 -0.088 1.00 83.12 235 ASP A O 1
ATOM 1917 N N . ALA A 1 236 ? -12.836 9.564 -2.180 1.00 78.62 236 ALA A N 1
ATOM 1918 C CA . ALA A 1 236 ? -12.139 10.850 -2.124 1.00 78.62 236 ALA A CA 1
ATOM 1919 C C . ALA A 1 236 ? -13.041 12.056 -1.773 1.00 78.62 236 ALA A C 1
ATOM 1921 O O . ALA A 1 236 ? -12.525 13.143 -1.512 1.00 78.62 236 ALA A O 1
ATOM 1922 N N . LYS A 1 237 ? -14.374 11.907 -1.808 1.00 83.44 237 LYS A N 1
ATOM 1923 C CA . LYS A 1 237 ? -15.336 12.943 -1.393 1.00 83.44 237 LYS A CA 1
ATOM 1924 C C . LYS A 1 237 ? -15.738 12.843 0.080 1.00 83.44 237 LYS A C 1
ATOM 1926 O O . LYS A 1 237 ? -16.334 13.790 0.593 1.00 83.44 237 LYS A O 1
ATOM 1931 N N . MET A 1 238 ? -15.460 11.716 0.730 1.00 83.94 238 MET A N 1
ATOM 1932 C CA . MET A 1 238 ? -15.780 11.471 2.132 1.00 83.94 238 MET A CA 1
ATOM 1933 C C . MET A 1 238 ? -14.871 12.308 3.036 1.00 83.94 238 MET A C 1
ATOM 1935 O O . MET A 1 238 ? -13.691 12.506 2.739 1.00 83.94 238 MET A O 1
ATOM 1939 N N . SER A 1 239 ? -15.416 12.817 4.144 1.00 87.00 239 SER A N 1
ATOM 1940 C CA . SER A 1 239 ? -14.587 13.461 5.164 1.00 87.00 239 SER A CA 1
ATOM 1941 C C . SER A 1 239 ? -13.804 12.417 5.968 1.00 87.00 239 SER A C 1
ATOM 1943 O O . SER A 1 239 ? -14.200 11.256 6.060 1.00 87.00 239 SER A O 1
ATOM 1945 N N . ASP A 1 240 ? -12.699 12.825 6.585 1.00 82.44 240 ASP A N 1
ATOM 1946 C CA . ASP A 1 240 ? -11.941 11.977 7.511 1.00 82.44 240 ASP A CA 1
ATOM 1947 C C . ASP A 1 240 ? -12.778 11.536 8.720 1.00 82.44 240 ASP A C 1
ATOM 1949 O O . ASP A 1 240 ? -12.685 10.385 9.143 1.00 82.44 240 ASP A O 1
ATOM 1953 N N . ALA A 1 241 ? -13.634 12.417 9.239 1.00 86.44 241 ALA A N 1
ATOM 1954 C CA . ALA A 1 241 ? -14.558 12.103 10.324 1.00 86.44 241 ALA A CA 1
ATOM 1955 C C . ALA A 1 241 ? -15.581 11.025 9.929 1.00 86.44 241 ALA A C 1
ATOM 1957 O O . ALA A 1 241 ? -15.801 10.087 10.696 1.00 86.44 241 ALA A O 1
ATOM 1958 N N . ASP A 1 242 ? -16.169 11.130 8.733 1.00 86.19 242 ASP A N 1
ATOM 1959 C CA . ASP A 1 242 ? -17.118 10.129 8.234 1.00 86.19 242 ASP A CA 1
ATOM 1960 C C . ASP A 1 242 ? -16.406 8.792 7.977 1.00 86.19 242 ASP A C 1
ATOM 1962 O O . ASP A 1 242 ? -16.892 7.743 8.396 1.00 86.19 242 ASP A O 1
ATOM 1966 N N . ALA A 1 243 ? -15.213 8.818 7.373 1.00 85.19 243 ALA A N 1
ATOM 1967 C CA . ALA A 1 243 ? -14.409 7.618 7.148 1.00 85.19 243 ALA A CA 1
ATOM 1968 C C . ALA A 1 243 ? -14.016 6.933 8.466 1.00 85.19 243 ALA A C 1
ATOM 1970 O O . ALA A 1 243 ? -14.057 5.705 8.570 1.00 85.19 243 ALA A O 1
ATOM 1971 N N . TRP A 1 244 ? -13.670 7.717 9.492 1.00 88.12 244 TRP A N 1
ATOM 1972 C CA . TRP A 1 244 ? -13.374 7.207 10.829 1.00 88.12 244 TRP A CA 1
ATOM 1973 C C . TRP A 1 244 ? -14.609 6.582 11.484 1.00 88.12 244 TRP A C 1
ATOM 1975 O O . TRP A 1 244 ? -14.505 5.519 12.096 1.00 88.12 244 TRP A O 1
ATOM 1985 N N . GLU A 1 245 ? -15.789 7.190 11.325 1.00 87.50 245 GLU A N 1
ATOM 1986 C CA . GLU A 1 245 ? -17.052 6.621 11.805 1.00 87.50 245 GLU A CA 1
ATOM 1987 C C . GLU A 1 245 ? -17.356 5.273 11.137 1.00 87.50 245 GLU A C 1
ATOM 1989 O O . GLU A 1 245 ? -17.711 4.315 11.829 1.00 87.50 245 GLU A O 1
ATOM 1994 N N . VAL A 1 246 ? -17.159 5.166 9.818 1.00 87.31 246 VAL A N 1
ATOM 1995 C CA . VAL A 1 246 ? -17.320 3.894 9.097 1.00 87.31 246 VAL A CA 1
ATOM 1996 C C . VAL A 1 246 ? -16.311 2.858 9.590 1.00 87.31 246 VAL A C 1
ATOM 1998 O O . VAL A 1 246 ? -16.694 1.715 9.830 1.00 87.31 246 VAL A O 1
ATOM 2001 N N . LEU A 1 247 ? -15.046 3.244 9.794 1.00 87.38 247 LEU A N 1
ATOM 2002 C CA . LEU A 1 247 ? -14.023 2.340 10.315 1.00 87.38 247 LEU A CA 1
ATOM 2003 C C . LEU A 1 247 ? -14.385 1.823 11.717 1.00 87.38 247 LEU A C 1
ATOM 2005 O O . LEU A 1 247 ? -14.308 0.620 11.953 1.00 87.38 247 LEU A O 1
ATOM 2009 N N . MET A 1 248 ? -14.829 2.690 12.633 1.00 88.19 248 MET A N 1
ATOM 2010 C CA . MET A 1 248 ? -15.276 2.271 13.969 1.00 88.19 248 MET A CA 1
ATOM 2011 C C . MET A 1 248 ? -16.431 1.263 13.907 1.00 88.19 248 MET A C 1
ATOM 2013 O O . MET A 1 248 ? -16.451 0.312 14.681 1.00 88.19 248 MET A O 1
ATOM 2017 N N . ASP A 1 249 ? -17.368 1.418 12.969 1.00 87.25 249 ASP A N 1
ATOM 2018 C CA . ASP A 1 249 ? -18.507 0.502 12.808 1.00 87.25 249 ASP A CA 1
ATOM 2019 C C . ASP A 1 249 ? -18.086 -0.935 12.445 1.00 87.25 249 ASP A C 1
ATOM 2021 O O . ASP A 1 249 ? -18.825 -1.885 12.699 1.00 87.25 249 ASP A O 1
ATOM 2025 N N . VAL A 1 250 ? -16.899 -1.097 11.854 1.00 86.75 250 VAL A N 1
ATOM 2026 C CA . VAL A 1 250 ? -16.375 -2.387 11.379 1.00 86.75 250 VAL A CA 1
ATOM 2027 C C . VAL A 1 250 ? -15.201 -2.913 12.206 1.00 86.75 250 VAL A C 1
ATOM 2029 O O . VAL A 1 250 ? -14.774 -4.051 12.001 1.00 86.75 250 VAL A O 1
ATOM 2032 N N . MET A 1 251 ? -14.672 -2.119 13.143 1.00 87.81 251 MET A N 1
ATOM 2033 C CA . MET A 1 251 ? -13.553 -2.514 14.000 1.00 87.81 251 MET A CA 1
ATOM 2034 C C . MET A 1 251 ? -13.878 -3.765 14.827 1.00 87.81 251 MET A C 1
ATOM 2036 O O . MET A 1 251 ? -15.005 -3.999 15.266 1.00 87.81 251 MET A O 1
ATOM 2040 N N . LEU A 1 252 ? -12.846 -4.566 15.097 1.00 85.88 252 LEU A N 1
ATOM 2041 C CA . LEU A 1 252 ? -12.978 -5.731 15.965 1.00 85.88 252 LEU A CA 1
ATOM 2042 C C . LEU A 1 252 ? -13.360 -5.309 17.398 1.00 85.88 252 LEU A C 1
ATOM 2044 O O . LEU A 1 252 ? -12.874 -4.284 17.883 1.00 85.88 252 LEU A O 1
ATOM 2048 N N . PRO A 1 253 ? -14.145 -6.121 18.136 1.00 87.00 253 PRO A N 1
ATOM 2049 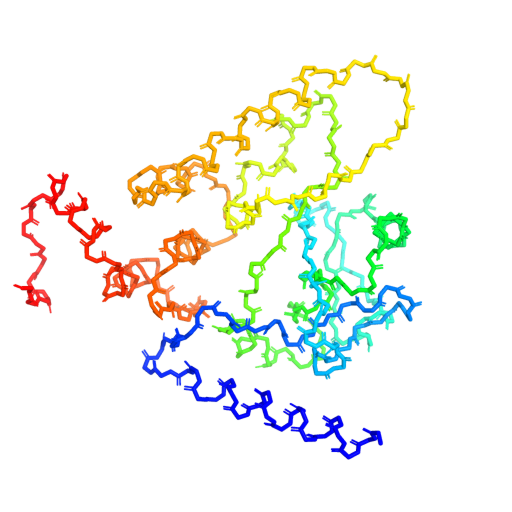C CA . PRO A 1 253 ? -14.585 -5.774 19.490 1.00 87.00 253 PRO A CA 1
ATOM 2050 C C . PRO A 1 253 ? -13.448 -5.428 20.460 1.00 87.00 253 PRO A C 1
ATOM 2052 O O . PRO A 1 253 ? -13.615 -4.569 21.317 1.00 87.00 253 PRO A O 1
ATOM 2055 N N . PHE A 1 254 ? -12.282 -6.070 20.320 1.00 84.75 254 PHE A N 1
ATOM 2056 C CA . PHE A 1 254 ? -11.104 -5.776 21.142 1.00 84.75 254 PHE A CA 1
ATOM 2057 C C . PHE A 1 254 ? -10.543 -4.369 20.877 1.00 84.75 254 PHE A C 1
ATOM 2059 O O . PHE A 1 254 ? -10.277 -3.624 21.816 1.00 84.75 254 PHE A O 1
ATOM 2066 N N . SER A 1 255 ? -10.429 -3.992 19.603 1.00 86.19 255 SER A N 1
ATOM 2067 C CA . SER A 1 255 ? -10.000 -2.666 19.151 1.00 86.19 255 SER A CA 1
ATOM 2068 C C . SER A 1 255 ? -10.973 -1.572 19.605 1.00 86.19 255 SER A C 1
ATOM 2070 O O . SER A 1 255 ? -10.557 -0.532 20.110 1.00 86.19 255 SER A O 1
ATOM 2072 N N . LEU A 1 256 ? -12.280 -1.833 19.511 1.00 86.62 256 LEU A N 1
ATOM 2073 C CA . LEU A 1 256 ? -13.308 -0.924 20.025 1.00 86.62 256 LEU A CA 1
ATOM 2074 C C . LEU A 1 256 ? -13.261 -0.787 21.547 1.00 86.62 256 LEU A C 1
ATOM 2076 O O . LEU A 1 256 ? -13.373 0.322 22.064 1.00 86.62 256 LEU A O 1
ATOM 2080 N N . ALA A 1 257 ? -13.071 -1.893 22.272 1.00 87.19 257 ALA A N 1
ATOM 2081 C CA . ALA A 1 257 ? -12.976 -1.872 23.729 1.00 87.19 257 ALA A CA 1
ATOM 2082 C C . ALA A 1 257 ? -11.824 -0.981 24.215 1.00 87.19 257 ALA A C 1
ATOM 2084 O O . ALA A 1 257 ? -11.987 -0.275 25.207 1.00 87.19 257 ALA A O 1
ATOM 2085 N N . GLU A 1 258 ? -10.691 -0.962 23.508 1.00 89.06 258 GLU A N 1
ATOM 2086 C CA . GLU A 1 258 ? -9.600 -0.027 23.792 1.00 89.06 258 GLU A CA 1
ATOM 2087 C C . GLU A 1 258 ? -10.080 1.428 23.689 1.00 89.06 258 GLU A C 1
ATOM 2089 O O . GLU A 1 258 ? -9.939 2.182 24.648 1.00 89.06 258 GLU A O 1
ATOM 2094 N N . LEU A 1 259 ? -10.727 1.814 22.584 1.00 87.81 259 LEU A N 1
ATOM 2095 C CA . LEU A 1 259 ? -11.259 3.173 22.424 1.00 87.81 259 LEU A CA 1
ATOM 2096 C C . LEU A 1 259 ? -12.240 3.544 23.547 1.00 87.81 259 LEU A C 1
ATOM 2098 O O . LEU A 1 259 ? -12.112 4.618 24.130 1.00 87.81 259 LEU A O 1
ATOM 2102 N N . PHE A 1 260 ? -13.158 2.644 23.911 1.00 84.50 260 PHE A N 1
ATOM 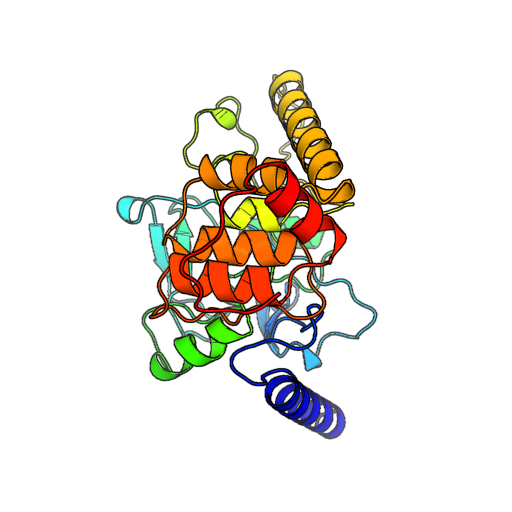2103 C CA . PHE A 1 260 ? -14.114 2.877 25.001 1.00 84.50 260 PHE A CA 1
ATOM 2104 C C . PHE A 1 260 ? -13.447 3.056 26.371 1.00 84.50 260 PHE A C 1
ATOM 2106 O O . PHE A 1 260 ? -13.916 3.854 27.182 1.00 84.50 260 PHE A O 1
ATOM 2113 N N . LEU A 1 261 ? -12.363 2.325 26.649 1.00 87.12 261 LEU A N 1
ATOM 2114 C CA . LEU A 1 261 ? -11.643 2.430 27.921 1.00 87.12 261 LEU A CA 1
ATOM 2115 C C . LEU A 1 261 ? -10.936 3.780 28.079 1.00 87.12 261 LEU A C 1
ATOM 2117 O O . LEU A 1 261 ? -10.881 4.309 29.190 1.00 87.12 261 LEU A O 1
ATOM 2121 N N . TYR A 1 262 ? -10.393 4.328 26.991 1.00 86.81 262 TYR A N 1
ATOM 2122 C CA . TYR A 1 262 ? -9.642 5.586 27.019 1.00 86.81 262 TYR A CA 1
ATOM 2123 C C . TYR A 1 262 ? -10.507 6.824 26.746 1.00 86.81 262 TYR A C 1
ATOM 2125 O O . TYR A 1 262 ? -10.166 7.911 27.213 1.00 86.81 262 TYR A O 1
ATOM 2133 N N . PHE A 1 263 ? -11.641 6.664 26.059 1.00 86.06 263 PHE A N 1
ATOM 2134 C CA . PHE A 1 263 ? -12.591 7.733 25.744 1.00 86.06 263 PHE A CA 1
ATOM 2135 C C . PHE A 1 263 ? -14.013 7.351 26.195 1.00 86.06 263 PHE A C 1
ATOM 2137 O O . PHE A 1 263 ? -14.874 7.063 25.365 1.00 86.06 263 PHE A O 1
ATOM 2144 N N . PRO A 1 264 ? -14.296 7.351 27.512 1.00 80.06 264 PRO A N 1
ATOM 2145 C CA . PRO A 1 264 ? -15.574 6.886 28.059 1.00 80.06 264 PRO A CA 1
ATOM 2146 C C . PRO A 1 264 ? -16.718 7.904 27.914 1.00 80.06 264 PRO A C 1
ATOM 2148 O O . PRO A 1 264 ? -17.802 7.706 28.467 1.00 80.06 264 PRO A O 1
ATOM 2151 N N . GLU A 1 265 ? -16.481 9.030 27.241 1.00 82.06 265 GLU A N 1
ATOM 2152 C CA . GLU A 1 265 ? -17.480 10.081 27.099 1.00 82.06 265 GLU A CA 1
ATOM 2153 C C . GLU A 1 265 ? -18.590 9.653 26.129 1.00 82.06 265 GLU A C 1
ATOM 2155 O O . GLU A 1 265 ? -18.315 9.099 25.062 1.00 82.06 265 GLU A O 1
ATOM 2160 N N . PRO A 1 266 ? -19.864 9.908 26.470 1.00 72.56 266 PRO A N 1
ATOM 2161 C CA . PRO A 1 266 ? -20.962 9.611 25.569 1.00 72.56 266 PRO A CA 1
ATOM 2162 C C . PRO A 1 266 ? -20.847 10.458 24.297 1.00 72.56 266 PRO A C 1
ATOM 2164 O O . PRO A 1 266 ? -20.690 11.678 24.353 1.00 72.56 266 PRO A O 1
ATOM 2167 N N . GLY A 1 267 ? -20.964 9.799 23.143 1.00 74.19 267 GLY A N 1
ATOM 2168 C CA . GLY A 1 267 ? -21.000 10.470 21.847 1.00 74.19 267 GLY A CA 1
ATOM 2169 C C . GLY A 1 267 ? -22.265 11.313 21.640 1.00 74.19 267 GLY A C 1
ATOM 2170 O O . GLY A 1 267 ? -23.136 11.432 22.499 1.00 74.19 267 GLY A O 1
ATOM 2171 N N . ASN A 1 268 ? -22.421 11.859 20.437 1.00 77.44 268 ASN A N 1
ATOM 2172 C CA . ASN A 1 268 ? -23.543 12.730 20.053 1.00 77.44 268 ASN A CA 1
ATOM 2173 C C . ASN A 1 268 ? -24.918 12.025 19.922 1.00 77.44 268 ASN A C 1
ATOM 2175 O O . ASN A 1 268 ? -25.869 12.635 19.435 1.00 77.44 268 ASN A O 1
ATOM 2179 N N . GLY A 1 269 ? -25.029 10.752 20.319 1.00 69.88 269 GLY A N 1
ATOM 2180 C CA . GLY A 1 269 ? -26.275 9.978 20.307 1.00 69.88 269 GLY A CA 1
ATOM 2181 C C . GLY A 1 269 ? -26.769 9.537 18.925 1.00 69.88 269 GLY A C 1
ATOM 2182 O O . GLY A 1 269 ? -27.912 9.102 18.815 1.00 69.88 269 GLY A O 1
ATOM 2183 N N . ARG A 1 270 ? -25.951 9.643 17.865 1.00 68.19 270 ARG A N 1
ATOM 2184 C CA . ARG A 1 270 ? -26.337 9.213 16.504 1.00 68.19 270 ARG A CA 1
ATOM 2185 C C . ARG A 1 270 ? -26.399 7.696 16.326 1.00 68.19 270 ARG A C 1
ATOM 2187 O O . ARG A 1 270 ? -27.118 7.225 15.448 1.00 68.19 270 ARG A O 1
ATOM 2194 N N . LYS A 1 271 ? -25.671 6.941 17.151 1.00 63.03 271 LYS A N 1
ATOM 2195 C CA . LYS A 1 271 ? -25.651 5.474 17.146 1.00 63.03 271 LYS A CA 1
ATOM 2196 C C . LYS A 1 271 ? -25.932 4.933 18.546 1.00 63.03 271 LYS A C 1
ATOM 2198 O O . LYS A 1 271 ? -25.497 5.521 19.536 1.00 63.03 271 LYS A O 1
ATOM 2203 N N . TYR A 1 272 ? -26.661 3.821 18.603 1.00 59.28 272 TYR A N 1
ATOM 2204 C CA . TYR A 1 272 ? -26.904 3.052 19.822 1.00 59.28 272 TYR A CA 1
ATOM 2205 C C . TYR A 1 272 ? -25.947 1.860 19.831 1.00 59.28 272 TYR A C 1
ATOM 2207 O O . TYR A 1 272 ? -25.880 1.141 18.834 1.00 59.28 272 TYR A O 1
ATOM 2215 N N . TRP A 1 273 ? -25.224 1.689 20.935 1.00 57.47 273 TRP A N 1
ATOM 2216 C CA . TRP A 1 273 ? -24.336 0.556 21.193 1.00 57.47 273 TRP A CA 1
ATOM 2217 C C . TRP A 1 273 ? -24.914 -0.289 22.325 1.00 57.47 273 TRP A C 1
ATOM 2219 O O . TRP A 1 273 ? -25.407 0.322 23.305 1.00 57.47 273 TRP A O 1
#

Radius of gyration: 19.58 Å; chains: 1; bounding box: 58×40×52 Å

Foldseek 3Di:
DVVQLVVLLVVLVVQLVVLDDPQWRLAPPNDAQWWQQLVVLAIDGCSVDDPPDDAAEADAFDDDPVQWDFDQDCRLPSQGTQIHGPPDDPNVVSVQCVVVVDGIYHYCSRRQHDDDGHPNVCNQVSQQRNPDAAHEDAAQDPCLVVDSRNLLQALSSLLHLDPDDDYHDCPDDDDVPVPSVVVVVVVSVVSVVCLVVLALVVLLVSLVRHDYPDLLSSLQSSQSSQVFSMARTDRPPDDNVRSNVVSLVRGDPVNVVNVCVVPVDDPPPPDDD

pLDDT: mean 79.81, std 11.13, range [37.72, 95.81]

Secondary structure (DSSP, 8-state):
-HHHHHHHHHHHHHHHHHHEETTEES-S-PPPSEEEETTTTEEEEGGGS-TTS--EEEPPPP--GGGEEEE--TTTTTSS-EEEETT--HHHHHHHHHHTT-SEEEEHHHHSPPSSSTTHHHHHHHHTT------------TTGGGSTT-GGGBHHHHTT--SSPPPP----S----HHHHHHHHHHHHHHHHHHHHT-HHHHHHHHHTSB-SSHHHHHHHHHHHH--SSEE---TTS-HHHHHHHHHHHS-HHHHHHHHHH--S---SSS--

Sequence (273 aa):
MEDALRTREEKDREMREEVLVDDRIKRSDVPPRRVWDLCANRVVPYGVVDCALEVHGISHAWVDEKDCMNMMTLINGEEWPVPMPKDANLNLIRIEMLNHGAQYEWLDVLCLRQKGGKGEYLHLEEWKLDVPTIGFPLHLMPDYFKSERCWFRHAWTLQEISIDPIIGGETGNDVPEDEVQKKFDEQLLCLRHIRHRCFVLQLASEMQNRVSSGPLDTVAGLAYLLNPPCIPIYDAKMSDADAWEVLMDVMLPFSLAELFLYFPEPGNGRKYW

Organism: NCBI:txid153914